Protein AF-A0A7C9P2T9-F1 (afdb_monomer_lite)

Radius of gyration: 34.35 Å; chains: 1; bounding box: 106×121×64 Å

Foldseek 3Di:
DDDDDDDDDDDDDDDDDDDDDDDDDDDDDDDDDDDDDDDDDDDDDDDDDDDDDDDDDDDDDDDDDDDDDDYDYDDDDDDDDDDDDPPPPPPPPPPVVVFFAAQEEELAEPQLQQVLVCVVCVVQVQDPEAEVVLCLLDLVLLVVLLCVLVVNDDPVRVSQHRGRHYHYPLRNLCVVVNCVVRVNHFYEYRDDDLVSSLVLCCLAVCVVVQDVDDDDDPVLVVLLVLLCVLRVSVVSNVVSCCSRPCCSQQVVPSNDSVSSSVSNVVSSVVVVVPDDPLRYDYDRCVVWQPSVCVSSVHDGDPDGRDDPDDSVVNVVCVVVSSVCCSVPGPPPSPD

Sequence (335 aa):
MICPQWRKRWSGGWRRCLPWPRSPGCAPSGPSIPVTSGWPAGFVTRSTPSSRSWVLSCPRTRSAPGSRSRPPCSARGERRGVPVASLGSATILGNPSWRLLVDVIGAGFGRTCTLSLKAALEQLGFGPCYHMADVVEDPRRIRQWLEVGDGRTTDWDAIFQGFKSAVDFPAVSYWRELISHYPEAKVVLTVRDPDRWYESARDTIFHRAVENDEPGSRWQRWVHRMMLRRVPEMALFPQMAKATVADRVFGGRLDDREHCIEVFLRHNEAVKAAIPADRLLVYECREGWGPLCRFLGVPVPDVPFPHVNDRTQFNRRRPWLELRRLVLGRRRLGA

Secondary structure (DSSP, 8-state):
------------------------------------------------------------------------------------------------TTSS---EEE-SPTTSSHHHHHHHHHHTT--SEE-HHHHHH-THHHHHHHHHHTTS---HHHHSTT-SEE-STTGGGGHHHHHHHSTT-EEEEE---HHHHHHHHHTTTSHHHHS------HHHHHHHHHHHHH-GGGGGHHHHHIIIIIIHHHTT-SS-HHHHHHHHHHHHHHHHHHS-TTTEEEE-GGGTHHHHHHHHT-PPPSSPPP----HHHHHHHHHHHHHHHHHHGGGGS--

pLDDT: mean 71.55, std 27.79, range [23.58, 98.62]

InterPro domains:
  IPR027417 P-loop containing nucleoside triphosphate hydrolase [G3DSA:3.40.50.300] (101-328)
  IPR027417 P-loop containing nucleoside triphosphate hydrolase [SSF52540] (103-326)
  IPR040632 Sulfotransferase, S. mansonii-type [PF17784] (104-314)

Organism: NCBI:txid2696284

Structure (mmCIF, N/CA/C/O backbone):
data_AF-A0A7C9P2T9-F1
#
_entry.id   AF-A0A7C9P2T9-F1
#
loop_
_atom_site.group_PDB
_atom_site.id
_atom_site.type_symbol
_atom_site.label_atom_id
_atom_site.label_alt_id
_atom_site.label_comp_id
_atom_site.label_asym_id
_atom_site.label_entity_id
_atom_site.label_seq_id
_atom_site.pdbx_PDB_ins_code
_atom_site.Cartn_x
_atom_site.Cartn_y
_atom_site.Cartn_z
_atom_site.occupancy
_atom_site.B_iso_or_equiv
_atom_site.auth_seq_id
_atom_site.auth_comp_id
_atom_site.auth_asym_id
_atom_site.auth_atom_id
_atom_site.pdbx_PDB_model_num
ATOM 1 N N . MET A 1 1 ? 23.259 -64.801 -0.108 1.00 33.31 1 MET A N 1
ATOM 2 C CA . MET A 1 1 ? 22.915 -64.918 -1.544 1.00 33.31 1 MET A CA 1
ATOM 3 C C . MET A 1 1 ? 22.845 -63.506 -2.116 1.00 33.31 1 MET A C 1
ATOM 5 O O . MET A 1 1 ? 21.910 -62.795 -1.804 1.00 33.31 1 MET A O 1
ATOM 9 N N . ILE A 1 2 ? 23.990 -62.921 -2.476 1.00 29.03 2 ILE A N 1
ATOM 10 C CA . ILE A 1 2 ? 24.611 -62.869 -3.821 1.00 29.03 2 ILE A CA 1
ATOM 11 C C . ILE A 1 2 ? 23.867 -61.925 -4.791 1.00 29.03 2 ILE A C 1
ATOM 13 O O . ILE A 1 2 ? 22.847 -62.270 -5.367 1.00 29.03 2 ILE A O 1
ATOM 17 N N . CYS A 1 3 ? 24.445 -60.720 -4.891 1.00 23.58 3 CYS A N 1
ATOM 18 C CA . CYS A 1 3 ? 24.716 -59.849 -6.049 1.00 23.58 3 CYS A CA 1
ATOM 19 C C . CYS A 1 3 ? 24.381 -60.359 -7.473 1.00 23.58 3 CYS A C 1
ATOM 21 O O . CYS A 1 3 ? 24.451 -61.552 -7.747 1.00 23.58 3 CYS A O 1
ATOM 23 N N . PRO A 1 4 ? 24.291 -59.430 -8.443 1.00 43.50 4 PRO A N 1
ATOM 24 C CA . PRO A 1 4 ? 25.465 -59.301 -9.307 1.00 43.50 4 PRO A CA 1
ATOM 25 C C . PRO A 1 4 ? 25.975 -57.865 -9.479 1.00 43.50 4 PRO A C 1
ATOM 27 O O . PRO A 1 4 ? 25.253 -56.920 -9.784 1.00 43.50 4 PRO A O 1
ATOM 30 N N . GLN A 1 5 ? 27.291 -57.770 -9.310 1.00 31.17 5 GLN A N 1
ATOM 31 C CA . GLN A 1 5 ? 28.180 -56.707 -9.757 1.00 31.17 5 GLN A CA 1
ATOM 32 C C . GLN A 1 5 ? 28.229 -56.676 -11.287 1.00 31.17 5 GLN A C 1
ATOM 34 O O . GLN A 1 5 ? 28.252 -57.744 -11.882 1.00 31.17 5 GLN A O 1
ATOM 39 N N . TRP A 1 6 ? 28.464 -55.506 -11.890 1.00 28.44 6 TRP A N 1
ATOM 40 C CA . TRP A 1 6 ? 29.580 -55.350 -12.832 1.00 28.44 6 TRP A CA 1
ATOM 41 C C . TRP A 1 6 ? 30.237 -53.973 -12.676 1.00 28.44 6 TRP A C 1
ATOM 43 O O . TRP A 1 6 ? 29.593 -52.932 -12.584 1.00 28.44 6 TRP A O 1
ATOM 53 N N . ARG A 1 7 ? 31.566 -54.035 -12.579 1.00 28.80 7 ARG A N 1
ATOM 54 C CA . ARG A 1 7 ? 32.554 -52.963 -12.412 1.00 28.80 7 ARG A CA 1
ATOM 55 C C . ARG A 1 7 ? 33.002 -52.413 -13.769 1.00 28.80 7 ARG A C 1
ATOM 57 O O . ARG A 1 7 ? 33.132 -53.193 -14.706 1.00 28.80 7 ARG A O 1
ATOM 64 N N . LYS A 1 8 ? 33.454 -51.152 -13.776 1.00 29.47 8 LYS A N 1
ATOM 65 C CA . LYS A 1 8 ? 34.815 -50.664 -14.149 1.00 29.47 8 LYS A CA 1
ATOM 66 C C . LYS A 1 8 ? 34.790 -49.121 -14.026 1.00 29.47 8 LYS A C 1
ATOM 68 O O . LYS A 1 8 ? 33.962 -48.495 -14.662 1.00 29.47 8 LYS A O 1
ATOM 73 N N . ARG A 1 9 ? 35.429 -48.486 -13.025 1.00 27.14 9 ARG A N 1
ATOM 74 C CA . ARG A 1 9 ? 36.876 -48.185 -12.833 1.00 27.14 9 ARG A CA 1
ATOM 75 C C . ARG A 1 9 ? 37.358 -47.230 -13.938 1.00 27.14 9 ARG A C 1
ATOM 77 O O . ARG A 1 9 ? 37.283 -47.607 -15.096 1.00 27.14 9 ARG A O 1
ATOM 84 N N . TRP A 1 10 ? 37.691 -45.975 -13.639 1.00 27.58 10 TRP A N 1
ATOM 85 C CA . TRP A 1 10 ? 39.015 -45.405 -13.287 1.00 27.58 10 TRP A CA 1
ATOM 86 C C . TRP A 1 10 ? 38.783 -43.888 -13.019 1.00 27.58 10 TRP A C 1
ATOM 88 O O . TRP A 1 10 ? 37.845 -43.349 -13.588 1.00 27.58 10 TRP A O 1
ATOM 98 N N . SER A 1 11 ? 39.547 -43.070 -12.289 1.00 27.36 11 SER A N 1
ATOM 99 C CA . SER A 1 11 ? 40.530 -43.156 -11.194 1.00 27.36 11 SER A CA 1
ATOM 100 C C . SER A 1 11 ? 41.173 -41.757 -11.069 1.00 27.36 11 SER A C 1
ATOM 102 O O . SER A 1 11 ? 41.527 -41.178 -12.090 1.00 27.36 11 SER A O 1
ATOM 104 N N . GLY A 1 12 ? 41.376 -41.270 -9.838 1.00 27.84 12 GLY A N 1
ATOM 105 C CA . GLY A 1 12 ? 42.117 -40.042 -9.480 1.00 27.84 12 GLY A CA 1
ATOM 106 C C . GLY A 1 12 ? 41.290 -39.195 -8.502 1.00 27.84 12 GLY A C 1
ATOM 107 O O . GLY A 1 12 ? 40.319 -38.585 -8.917 1.00 27.84 12 GLY A O 1
ATOM 108 N N . GLY A 1 13 ? 41.482 -39.189 -7.175 1.00 25.44 13 GLY A N 1
ATOM 109 C CA . GLY A 1 13 ? 42.733 -39.213 -6.407 1.00 25.44 13 GLY A CA 1
ATOM 110 C C . GLY A 1 13 ? 43.359 -37.827 -6.529 1.00 25.44 13 GLY A C 1
ATOM 111 O O . GLY A 1 13 ? 43.913 -37.566 -7.580 1.00 25.44 13 GLY A O 1
ATOM 112 N N . TRP A 1 14 ? 43.095 -36.887 -5.611 1.00 28.91 14 TRP A N 1
ATOM 113 C CA . TRP A 1 14 ? 43.993 -36.548 -4.492 1.00 28.91 14 TRP A CA 1
ATOM 114 C C . TRP A 1 14 ? 43.251 -36.341 -3.155 1.00 28.91 14 TRP A C 1
ATOM 116 O O . TRP A 1 14 ? 42.154 -35.790 -3.095 1.00 28.91 14 TRP A O 1
ATOM 126 N N . ARG A 1 15 ? 43.871 -36.819 -2.068 1.00 29.20 15 ARG A N 1
ATOM 127 C CA . ARG A 1 15 ? 43.403 -36.747 -0.675 1.00 29.20 15 ARG A CA 1
ATOM 128 C C . ARG A 1 15 ? 44.040 -35.563 0.072 1.00 29.20 15 ARG A C 1
ATOM 130 O O . ARG A 1 15 ? 45.226 -35.328 -0.089 1.00 29.20 15 ARG A O 1
ATOM 137 N N . ARG A 1 16 ? 43.221 -34.968 0.955 1.00 30.22 16 ARG A N 1
ATOM 138 C CA . ARG A 1 16 ? 43.443 -34.513 2.353 1.00 30.22 16 ARG A CA 1
ATOM 139 C C . ARG A 1 16 ? 44.753 -33.813 2.745 1.00 30.22 16 ARG A C 1
ATOM 141 O O . ARG A 1 16 ? 45.795 -34.444 2.699 1.00 30.22 16 ARG A O 1
ATOM 148 N N . CYS A 1 17 ? 44.594 -32.676 3.436 1.00 27.48 17 CYS A N 1
ATOM 149 C CA . CYS A 1 17 ? 45.301 -32.353 4.687 1.00 27.48 17 CYS A CA 1
ATOM 150 C C . CYS A 1 17 ? 44.425 -31.465 5.609 1.00 27.48 17 CYS A C 1
ATOM 152 O O . CYS A 1 17 ? 44.086 -30.341 5.263 1.00 27.48 17 CYS A O 1
ATOM 154 N N . LEU A 1 18 ? 44.076 -31.995 6.784 1.00 32.75 18 LEU A N 1
ATOM 155 C CA . LEU A 1 18 ? 43.814 -31.308 8.065 1.00 32.75 18 LEU A CA 1
ATOM 156 C C . LEU A 1 18 ? 44.679 -32.070 9.084 1.00 32.75 18 LEU A C 1
ATOM 158 O O . LEU A 1 18 ? 44.802 -33.292 8.919 1.00 32.75 18 LEU A O 1
ATOM 162 N N . PRO A 1 19 ? 45.285 -31.415 10.095 1.00 39.78 19 PRO A N 1
ATOM 163 C CA . PRO A 1 19 ? 44.737 -31.537 11.463 1.00 39.78 19 PRO A CA 1
ATOM 164 C C . PRO A 1 19 ? 45.023 -30.307 12.386 1.00 39.78 19 PRO A C 1
ATOM 166 O O . PRO A 1 19 ? 46.073 -29.688 12.301 1.00 39.78 19 PRO A O 1
ATOM 169 N N . TRP A 1 20 ? 44.052 -29.869 13.204 1.00 30.25 20 TRP A N 1
ATOM 170 C CA . TRP A 1 20 ? 43.979 -29.987 14.690 1.00 30.25 20 TRP A CA 1
ATOM 171 C C . TRP A 1 20 ? 44.291 -28.699 15.516 1.00 30.25 20 TRP A C 1
ATOM 173 O O . TRP A 1 20 ? 44.859 -27.763 14.968 1.00 30.25 20 TRP A O 1
ATOM 183 N N . PRO A 1 21 ? 43.825 -28.607 16.791 1.00 53.44 21 PRO A N 1
ATOM 184 C CA . PRO A 1 21 ? 43.306 -27.385 17.438 1.00 53.44 21 PRO A CA 1
ATOM 185 C C . PRO A 1 21 ? 44.189 -26.821 18.574 1.00 53.44 21 PRO A C 1
ATOM 187 O O . PRO A 1 21 ? 45.157 -27.469 18.964 1.00 53.44 21 PRO A O 1
ATOM 190 N N . ARG A 1 22 ? 43.785 -25.676 19.171 1.00 28.80 22 ARG A N 1
ATOM 191 C CA . ARG A 1 22 ? 43.973 -25.296 20.600 1.00 28.80 22 ARG A CA 1
ATOM 192 C C . ARG A 1 22 ? 43.234 -23.983 20.968 1.00 28.80 22 ARG A C 1
ATOM 194 O O . ARG A 1 22 ? 43.289 -23.010 20.228 1.00 28.80 22 ARG A O 1
ATOM 201 N N . SER A 1 23 ? 42.594 -23.963 22.138 1.00 30.09 23 SER A N 1
ATOM 202 C CA . SER A 1 23 ? 42.261 -22.785 22.986 1.00 30.09 23 SER A CA 1
ATOM 203 C C . SER A 1 23 ? 43.095 -22.911 24.293 1.00 30.09 23 SER A C 1
ATOM 205 O O . SER A 1 23 ? 43.779 -23.937 24.393 1.00 30.09 23 SER A O 1
ATOM 207 N N . PRO A 1 24 ? 43.029 -22.055 25.350 1.00 44.91 24 PRO A N 1
ATOM 208 C CA . PRO A 1 24 ? 42.442 -20.710 25.564 1.00 44.91 24 PRO A CA 1
ATOM 209 C C . PRO A 1 24 ? 43.402 -19.699 26.293 1.00 44.91 24 PRO A C 1
ATOM 211 O O . PRO A 1 24 ? 44.489 -20.075 26.715 1.00 44.91 24 PRO A O 1
ATOM 214 N N . GLY A 1 25 ? 42.954 -18.454 26.557 1.00 26.25 25 GLY A N 1
ATOM 215 C CA . GLY A 1 25 ? 43.253 -17.748 27.827 1.00 26.25 25 GLY A CA 1
ATOM 216 C C . GLY A 1 25 ? 44.100 -16.452 27.841 1.00 26.25 25 GLY A C 1
ATOM 217 O O . GLY A 1 25 ? 45.192 -16.399 27.291 1.00 26.25 25 GLY A O 1
ATOM 218 N N . CYS A 1 26 ? 43.597 -15.490 28.635 1.00 27.58 26 CYS A N 1
ATOM 219 C CA . CYS A 1 26 ? 44.265 -14.400 29.378 1.00 27.58 26 CYS A CA 1
ATOM 220 C C . CYS A 1 26 ? 44.414 -12.986 28.766 1.00 27.58 26 CYS A C 1
ATOM 222 O O . CYS A 1 26 ? 45.174 -12.734 27.837 1.00 27.58 26 CYS A O 1
ATOM 224 N N . ALA A 1 27 ? 43.716 -12.051 29.427 1.00 29.77 27 ALA A N 1
ATOM 225 C CA . ALA A 1 27 ? 43.934 -10.604 29.460 1.00 29.77 27 ALA A CA 1
ATOM 226 C C . ALA A 1 27 ? 45.219 -10.227 30.233 1.00 29.77 27 ALA A C 1
ATOM 228 O O . ALA A 1 27 ? 45.775 -11.066 30.947 1.00 29.77 27 ALA A O 1
ATOM 229 N N . PRO A 1 28 ? 45.621 -8.943 30.195 1.00 37.69 28 PRO A N 1
ATOM 230 C CA . PRO A 1 28 ? 45.701 -8.210 31.457 1.00 37.69 28 PRO A CA 1
ATOM 231 C C . PRO A 1 28 ? 45.166 -6.766 31.413 1.00 37.69 28 PRO A C 1
ATOM 233 O O . PRO A 1 28 ? 45.005 -6.125 30.380 1.00 37.69 28 PRO A O 1
ATOM 236 N N . SER A 1 29 ? 44.878 -6.319 32.627 1.00 31.41 29 SER A N 1
ATOM 237 C CA . SER A 1 29 ? 44.330 -5.075 33.164 1.00 31.41 29 SER A CA 1
ATOM 238 C C . SER A 1 29 ? 45.234 -3.831 33.106 1.00 31.41 29 SER A C 1
ATOM 240 O O . SER A 1 29 ? 46.398 -3.955 33.466 1.00 31.41 29 SER A O 1
ATOM 242 N N . GLY A 1 30 ? 44.617 -2.659 32.851 1.00 26.97 30 GLY A N 1
ATOM 243 C CA . GLY A 1 30 ? 44.806 -1.338 33.516 1.00 26.97 30 GLY A CA 1
ATOM 244 C C . GLY A 1 30 ? 46.193 -0.655 33.518 1.00 26.97 30 GLY A C 1
ATOM 245 O O . GLY A 1 30 ? 47.187 -1.324 33.273 1.00 26.97 30 GLY A O 1
ATOM 246 N N . PRO A 1 31 ? 46.307 0.661 33.836 1.00 40.19 31 PRO A N 1
ATOM 247 C CA . PRO A 1 31 ? 45.410 1.452 34.685 1.00 40.19 31 PRO A CA 1
ATOM 248 C C . PRO A 1 31 ? 45.000 2.846 34.126 1.00 40.19 31 PRO A C 1
ATOM 250 O O . PRO A 1 31 ? 45.240 3.207 32.979 1.00 40.19 31 PRO A O 1
ATOM 253 N N . SER A 1 32 ? 44.306 3.577 34.994 1.00 30.39 32 SER A N 1
ATOM 254 C CA . SER A 1 32 ? 43.384 4.712 34.857 1.00 30.39 32 SER A CA 1
ATOM 255 C C . SER A 1 32 ? 44.018 6.126 34.796 1.00 30.39 32 SER A C 1
ATOM 257 O O . SER A 1 32 ? 44.981 6.372 35.506 1.00 30.39 32 SER A O 1
ATOM 259 N N . ILE A 1 33 ? 43.400 7.037 34.007 1.00 32.53 33 ILE A N 1
ATOM 260 C CA . ILE A 1 33 ? 42.825 8.393 34.325 1.00 32.53 33 ILE A CA 1
ATOM 261 C C . ILE A 1 33 ? 43.657 9.338 35.250 1.00 32.53 33 ILE A C 1
ATOM 263 O O . ILE A 1 33 ? 44.014 8.893 36.338 1.00 32.53 33 ILE A O 1
ATOM 267 N N . PRO A 1 34 ? 43.873 10.657 34.939 1.00 40.50 34 PRO A N 1
ATOM 268 C CA . PRO A 1 34 ? 42.780 11.653 34.991 1.00 40.50 34 PRO A CA 1
ATOM 269 C C . PRO A 1 34 ? 42.763 12.904 34.073 1.00 40.50 34 PRO A C 1
ATOM 271 O O . PRO A 1 34 ? 43.784 13.485 33.739 1.00 40.50 34 PRO A O 1
ATOM 274 N N . VAL A 1 35 ? 41.514 13.310 33.768 1.00 29.16 35 VAL A N 1
ATOM 275 C CA . VAL A 1 35 ? 40.867 14.652 33.831 1.00 29.16 35 VAL A CA 1
ATOM 276 C C . VAL A 1 35 ? 41.570 15.879 33.219 1.00 29.16 35 VAL A C 1
ATOM 278 O O . VAL A 1 35 ? 42.667 16.229 33.629 1.00 29.16 35 VAL A O 1
ATOM 281 N N . THR A 1 36 ? 40.845 16.616 32.356 1.00 27.62 36 THR A N 1
ATOM 282 C CA . THR A 1 36 ? 40.607 18.096 32.349 1.00 27.62 36 THR A CA 1
ATOM 283 C C . THR A 1 36 ? 39.978 18.497 30.995 1.00 27.62 36 THR A C 1
ATOM 285 O O . THR A 1 36 ? 40.483 18.150 29.939 1.00 27.62 36 THR A O 1
ATOM 288 N N . SER A 1 37 ? 38.702 18.896 30.951 1.00 26.50 37 SER A N 1
ATOM 289 C CA . SER A 1 37 ? 38.165 20.269 31.039 1.00 26.50 37 SER A CA 1
ATOM 290 C C . SER A 1 37 ? 38.447 21.180 29.831 1.00 26.50 37 SER A C 1
ATOM 292 O O . SER A 1 37 ? 39.584 21.568 29.604 1.00 26.50 37 SER A O 1
ATOM 294 N N . GLY A 1 38 ? 37.363 21.628 29.185 1.00 25.16 38 GLY A N 1
ATOM 295 C CA . GLY A 1 38 ? 37.224 22.977 28.624 1.00 25.16 38 GLY A CA 1
ATOM 296 C C . GLY A 1 38 ? 37.793 23.216 27.227 1.00 25.16 38 GLY A C 1
ATOM 297 O O . GLY A 1 38 ? 39.000 23.300 27.055 1.00 25.16 38 GLY A O 1
ATOM 298 N N . TRP A 1 39 ? 36.909 23.471 26.258 1.00 29.12 39 TRP A N 1
ATOM 299 C CA . TRP A 1 39 ? 37.234 24.327 25.114 1.00 29.12 39 TRP A CA 1
ATOM 300 C C . TRP A 1 39 ? 36.165 25.416 24.953 1.00 29.12 39 TRP A C 1
ATOM 302 O O . TRP A 1 39 ? 34.999 25.170 25.274 1.00 29.12 39 TRP A O 1
ATOM 312 N N . PRO A 1 40 ? 36.563 26.635 24.548 1.00 36.03 40 PRO A N 1
ATOM 313 C CA . PRO A 1 40 ? 35.853 27.854 24.894 1.00 36.03 40 PRO A CA 1
ATOM 314 C C . PRO A 1 40 ? 34.972 28.388 23.762 1.00 36.03 40 PRO A C 1
ATOM 316 O O . PRO A 1 40 ? 35.130 28.065 22.586 1.00 36.03 40 PRO A O 1
ATOM 319 N N . ALA A 1 41 ? 34.068 29.278 24.159 1.00 27.20 41 ALA A N 1
ATOM 320 C CA . ALA A 1 41 ? 33.374 30.205 23.285 1.00 27.20 41 ALA A CA 1
ATOM 321 C C . ALA A 1 41 ? 34.277 31.387 22.885 1.00 27.20 41 ALA A C 1
ATOM 323 O O . ALA A 1 41 ? 35.075 31.860 23.692 1.00 27.20 41 ALA A O 1
ATOM 324 N N . GLY A 1 42 ? 34.010 31.944 21.700 1.00 25.62 42 GLY A N 1
ATOM 325 C CA . GLY A 1 42 ? 34.033 33.395 21.492 1.00 25.62 42 GLY A CA 1
ATOM 326 C C . GLY A 1 42 ? 35.039 33.930 20.475 1.00 25.62 42 GLY A C 1
ATOM 327 O O . GLY A 1 42 ? 36.228 33.941 20.741 1.00 25.62 42 GLY A O 1
ATOM 328 N N . PHE A 1 43 ? 34.516 34.437 19.354 1.00 26.53 43 PHE A N 1
ATOM 329 C CA . PHE A 1 43 ? 34.806 35.732 18.695 1.00 26.53 43 PHE A CA 1
ATOM 330 C C . PHE A 1 43 ? 33.814 35.791 17.506 1.00 26.53 43 PHE A C 1
ATOM 332 O O . PHE A 1 43 ? 33.900 34.960 16.613 1.00 26.53 43 PHE A O 1
ATOM 339 N N . VAL A 1 44 ? 32.685 36.521 17.493 1.00 27.39 44 VAL A N 1
ATOM 340 C CA . VAL A 1 44 ? 32.415 37.972 17.638 1.00 27.39 44 VAL A CA 1
ATOM 341 C C . VAL A 1 44 ? 33.276 38.767 16.647 1.00 27.39 44 VAL A C 1
ATOM 343 O O . VAL A 1 44 ? 34.475 38.896 16.821 1.00 27.39 44 VAL A O 1
ATOM 346 N N . THR A 1 45 ? 32.729 39.282 15.546 1.00 28.12 45 THR A N 1
ATOM 347 C CA . THR A 1 45 ? 32.102 40.612 15.524 1.00 28.12 45 THR A CA 1
ATOM 348 C C . THR A 1 45 ? 31.419 40.900 14.178 1.00 28.12 45 THR A C 1
ATOM 350 O O . THR A 1 45 ? 32.015 40.665 13.138 1.00 28.12 45 THR A O 1
ATOM 353 N N . ARG A 1 46 ? 30.216 41.503 14.282 1.00 26.83 46 ARG A N 1
ATOM 354 C CA . ARG A 1 46 ? 29.692 42.702 13.570 1.00 26.83 46 ARG A CA 1
ATOM 355 C C . ARG A 1 46 ? 29.603 42.647 12.026 1.00 26.83 46 ARG A C 1
ATOM 357 O O . ARG A 1 46 ? 30.500 42.185 11.355 1.00 26.83 46 ARG A O 1
ATOM 364 N N . SER A 1 47 ? 28.572 43.161 11.358 1.00 28.39 47 SER A N 1
ATOM 365 C CA . SER A 1 47 ? 27.538 44.132 11.736 1.00 28.39 47 SER A CA 1
ATOM 366 C C . SER A 1 47 ? 26.477 44.208 10.624 1.00 28.39 47 SER A C 1
ATOM 368 O O . SER A 1 47 ? 26.804 44.180 9.443 1.00 28.39 47 SER A O 1
ATOM 370 N N . THR A 1 48 ? 25.217 44.349 11.034 1.00 29.16 48 THR A N 1
ATOM 371 C CA . THR A 1 48 ? 24.056 44.915 10.307 1.00 29.16 48 THR A CA 1
ATOM 372 C C . THR A 1 48 ? 24.297 46.396 9.910 1.00 29.16 48 THR A C 1
ATOM 374 O O . THR A 1 48 ? 25.348 46.907 10.297 1.00 29.16 48 THR A O 1
ATOM 377 N N . PRO A 1 49 ? 23.360 47.181 9.309 1.00 40.44 49 PRO A N 1
ATOM 378 C CA . PRO A 1 49 ? 21.980 46.909 8.852 1.00 40.44 49 PRO A CA 1
ATOM 379 C C . PRO A 1 49 ? 21.649 47.486 7.442 1.00 40.44 49 PRO A C 1
ATOM 381 O O . PRO A 1 49 ? 22.387 48.294 6.896 1.00 40.44 49 PRO A O 1
ATOM 384 N N . SER A 1 50 ? 20.475 47.187 6.877 1.00 28.75 50 SER A N 1
ATOM 385 C CA . SER A 1 50 ? 19.490 48.243 6.559 1.00 28.75 50 SER A CA 1
ATOM 386 C C . SER A 1 50 ? 18.178 47.658 6.038 1.00 28.75 50 SER A C 1
ATOM 388 O O . SER A 1 50 ? 18.124 46.707 5.265 1.00 28.75 50 SER A O 1
ATOM 390 N N . SER A 1 51 ? 17.112 48.252 6.548 1.00 29.44 51 SER A N 1
ATOM 391 C CA . SER A 1 51 ? 15.713 48.075 6.212 1.00 29.44 51 SER A CA 1
ATOM 392 C C . SER A 1 51 ? 15.358 48.774 4.898 1.00 29.44 51 SER A C 1
ATOM 394 O O . SER A 1 51 ? 15.917 49.822 4.582 1.00 29.44 51 SER A O 1
ATOM 396 N N . ARG A 1 52 ? 14.329 48.271 4.205 1.00 28.94 52 ARG A N 1
ATOM 397 C CA . ARG A 1 52 ? 13.291 49.112 3.585 1.00 28.94 52 ARG A CA 1
ATOM 398 C C . ARG A 1 52 ? 12.033 48.293 3.295 1.00 28.94 52 ARG A C 1
ATOM 400 O O . ARG A 1 52 ? 12.021 47.381 2.479 1.00 28.94 52 ARG A O 1
ATOM 407 N N . SER A 1 53 ? 10.994 48.664 4.032 1.00 25.59 53 SER A N 1
ATOM 408 C CA . SER A 1 53 ? 9.583 48.397 3.783 1.00 25.59 53 SER A CA 1
ATOM 409 C C . SER A 1 53 ? 9.141 49.043 2.469 1.00 25.59 53 SER A C 1
ATOM 411 O O . SER A 1 53 ? 9.534 50.176 2.196 1.00 25.59 53 SER A O 1
ATOM 413 N N . TRP A 1 54 ? 8.270 48.356 1.729 1.00 25.97 54 TRP A N 1
ATOM 414 C CA . TRP A 1 54 ? 7.248 48.993 0.902 1.00 25.97 54 TRP A CA 1
ATOM 415 C C . TRP A 1 54 ? 5.919 48.259 1.092 1.00 25.97 54 TRP A C 1
ATOM 417 O O . TRP A 1 54 ? 5.671 47.190 0.544 1.00 25.97 54 TRP A O 1
ATOM 427 N N . VAL A 1 55 ? 5.078 48.870 1.921 1.00 27.09 55 VAL A N 1
ATOM 428 C CA . VAL A 1 55 ? 3.615 48.823 1.837 1.00 27.09 55 VAL A CA 1
ATOM 429 C C . VAL A 1 55 ? 3.195 49.667 0.630 1.00 27.09 55 VAL A C 1
ATOM 431 O O . VAL A 1 55 ? 3.860 50.663 0.372 1.00 27.09 55 VAL A O 1
ATOM 434 N N . LEU A 1 56 ? 2.119 49.284 -0.069 1.00 29.27 56 LEU A N 1
ATOM 435 C CA . LEU A 1 56 ? 1.060 50.128 -0.672 1.00 29.27 56 LEU A CA 1
ATOM 436 C C . LEU A 1 56 ? 0.147 49.173 -1.481 1.00 29.27 56 LEU A C 1
ATOM 438 O O . LEU A 1 56 ? 0.584 48.556 -2.441 1.00 29.27 56 LEU A O 1
ATOM 442 N N . SER A 1 57 ? -1.032 48.798 -0.986 1.00 27.98 57 SER A N 1
ATOM 443 C CA . SER A 1 57 ? -2.298 49.554 -0.969 1.00 27.98 57 SER A CA 1
ATOM 444 C C . SER A 1 57 ? -3.172 49.308 -2.204 1.00 27.98 57 SER A C 1
ATOM 446 O O . SER A 1 57 ? -2.863 49.691 -3.326 1.00 27.98 57 SER A O 1
ATOM 448 N N . CYS A 1 58 ? -4.319 48.694 -1.922 1.00 27.62 58 CYS A N 1
ATOM 449 C CA . CYS A 1 58 ? -5.503 48.565 -2.761 1.00 27.62 58 CYS A CA 1
ATOM 450 C C . CYS A 1 58 ? -6.125 49.947 -3.057 1.00 27.62 58 CYS A C 1
ATOM 452 O O . CYS A 1 58 ? -6.200 50.763 -2.136 1.00 27.62 58 CYS A O 1
ATOM 454 N N . PRO A 1 59 ? -6.701 50.195 -4.246 1.00 33.53 59 PRO A N 1
ATOM 455 C CA . PRO A 1 59 ? -7.658 51.274 -4.433 1.00 33.53 59 PRO A CA 1
ATOM 456 C C . PRO A 1 59 ? -9.093 50.732 -4.460 1.00 33.53 59 PRO A C 1
ATOM 458 O O . PRO A 1 59 ? -9.478 49.923 -5.299 1.00 33.53 59 PRO A O 1
ATOM 461 N N . ARG A 1 60 ? -9.899 51.242 -3.529 1.00 29.06 60 ARG A N 1
ATOM 462 C CA . ARG A 1 60 ? -11.367 51.291 -3.555 1.00 29.06 60 ARG A CA 1
ATOM 463 C C . ARG A 1 60 ? -11.679 52.781 -3.760 1.00 29.06 60 ARG A C 1
ATOM 465 O O . ARG A 1 60 ? -11.129 53.608 -3.042 1.00 29.06 60 ARG A O 1
ATOM 472 N N . THR A 1 61 ? -12.450 53.217 -4.750 1.00 29.67 61 THR A N 1
ATOM 473 C CA . THR A 1 61 ? -13.879 53.571 -4.623 1.00 29.67 61 THR A CA 1
ATOM 474 C C . THR A 1 61 ? -14.267 54.482 -5.800 1.00 29.67 61 THR A C 1
ATOM 476 O O . THR A 1 61 ? -13.479 55.348 -6.168 1.00 29.67 61 THR A O 1
ATOM 479 N N . ARG A 1 62 ? -15.497 54.361 -6.321 1.00 27.86 62 ARG A N 1
ATOM 480 C CA . ARG A 1 62 ? -16.585 55.358 -6.158 1.00 27.86 62 ARG A CA 1
ATOM 481 C C . ARG A 1 62 ? -17.856 54.945 -6.934 1.00 27.86 62 ARG A C 1
ATOM 483 O O . ARG A 1 62 ? -17.814 54.764 -8.142 1.00 27.86 62 ARG A O 1
ATOM 490 N N . SER A 1 63 ? -18.929 54.715 -6.161 1.00 29.03 63 SER A N 1
ATOM 491 C CA . SER A 1 63 ? -20.290 55.321 -6.190 1.00 29.03 63 SER A CA 1
ATOM 492 C C . SER A 1 63 ? -20.748 56.070 -7.458 1.00 29.03 63 SER A C 1
ATOM 494 O O . SER A 1 63 ? -19.933 56.759 -8.052 1.00 29.03 63 SER A O 1
ATOM 496 N N . ALA A 1 64 ? -22.023 56.207 -7.859 1.00 31.08 64 ALA A N 1
ATOM 497 C CA . ALA A 1 64 ? -23.416 55.862 -7.456 1.00 31.08 64 ALA A CA 1
ATOM 498 C C . ALA A 1 64 ? -24.333 56.522 -8.563 1.00 31.08 64 ALA A C 1
ATOM 500 O O . ALA A 1 64 ? -23.746 56.884 -9.585 1.00 31.08 64 ALA A O 1
ATOM 501 N N . PRO A 1 65 ? -25.662 56.827 -8.457 1.00 45.53 65 PRO A N 1
ATOM 502 C CA . PRO A 1 65 ? -26.715 56.529 -7.460 1.00 45.53 65 PRO A CA 1
ATOM 503 C C . PRO A 1 65 ? -28.125 56.169 -8.045 1.00 45.53 65 PRO A C 1
ATOM 505 O O . PRO A 1 65 ? -28.357 56.201 -9.248 1.00 45.53 65 PRO A O 1
ATOM 508 N N . GLY A 1 66 ? -29.101 55.917 -7.156 1.00 29.91 66 GLY A N 1
ATOM 509 C CA . GLY A 1 66 ? -30.560 55.958 -7.416 1.00 29.91 66 GLY A CA 1
ATOM 510 C C . GLY A 1 66 ? -31.345 55.204 -6.324 1.00 29.91 66 GLY A C 1
ATOM 511 O O . GLY A 1 66 ? -31.342 53.984 -6.323 1.00 29.91 66 GLY A O 1
ATOM 512 N N . SER A 1 67 ? -31.756 55.828 -5.205 1.00 31.12 67 SER A N 1
ATOM 513 C CA . SER A 1 67 ? -33.065 56.481 -4.917 1.00 31.12 67 SER A CA 1
ATOM 514 C C . SER A 1 67 ? -34.280 55.537 -5.113 1.00 31.12 67 SER A C 1
ATOM 516 O O . SER A 1 67 ? -34.408 55.002 -6.203 1.00 31.12 67 SER A O 1
ATOM 518 N N . ARG A 1 68 ? -35.237 55.295 -4.191 1.00 32.34 68 ARG A N 1
ATOM 519 C CA . ARG A 1 68 ? -35.874 56.133 -3.149 1.00 32.34 68 ARG A CA 1
ATOM 520 C C . ARG A 1 68 ? -36.622 55.305 -2.063 1.00 32.34 68 ARG A C 1
ATOM 522 O O . ARG A 1 68 ? -37.062 54.198 -2.336 1.00 32.34 68 ARG A O 1
ATOM 529 N N . SER A 1 69 ? -36.840 55.968 -0.913 1.00 30.84 69 SER A N 1
ATOM 530 C CA . SER A 1 69 ? -38.006 55.976 0.018 1.00 30.84 69 SER A CA 1
ATOM 531 C C . SER A 1 69 ? -38.546 54.722 0.744 1.00 30.84 69 SER A C 1
ATOM 533 O O . SER A 1 69 ? -38.546 53.606 0.250 1.00 30.84 69 SER A O 1
ATOM 535 N N . ARG A 1 70 ? -39.063 54.985 1.958 1.00 31.14 70 ARG A N 1
ATOM 536 C CA . ARG A 1 70 ? -39.497 54.087 3.055 1.00 31.14 70 ARG A CA 1
ATOM 537 C C . ARG A 1 70 ? -41.034 54.295 3.352 1.00 31.14 70 ARG A C 1
ATOM 539 O O . ARG A 1 70 ? -41.626 55.076 2.617 1.00 31.14 70 ARG A O 1
ATOM 546 N N . PRO A 1 71 ? -41.680 53.647 4.365 1.00 54.38 71 PRO A N 1
ATOM 547 C CA . PRO A 1 71 ? -42.951 52.857 4.348 1.00 54.38 71 PRO A CA 1
ATOM 548 C C . PRO A 1 71 ? -44.183 53.658 4.911 1.00 54.38 71 PRO A C 1
ATOM 550 O O . PRO A 1 71 ? -44.072 54.881 4.836 1.00 54.38 71 PRO A O 1
ATOM 553 N N . PRO A 1 72 ? -45.289 53.141 5.550 1.00 52.62 72 PRO A N 1
ATOM 554 C CA . PRO A 1 72 ? -45.853 51.779 5.805 1.00 52.62 72 PRO A CA 1
ATOM 555 C C . PRO A 1 72 ? -47.423 51.629 5.682 1.00 52.62 72 PRO A C 1
ATOM 557 O O . PRO A 1 72 ? -48.130 52.588 5.407 1.00 52.62 72 PRO A O 1
ATOM 560 N N . CYS A 1 73 ? -47.960 50.442 6.052 1.00 26.33 73 CYS A N 1
ATOM 561 C CA . CYS A 1 73 ? -49.175 50.204 6.890 1.00 26.33 73 CYS A CA 1
ATOM 562 C C . CYS A 1 73 ? -50.515 49.646 6.308 1.00 26.33 73 CYS A C 1
ATOM 564 O O . CYS A 1 73 ? -51.082 50.167 5.354 1.00 26.33 73 CYS A O 1
ATOM 566 N N . SER A 1 74 ? -51.086 48.700 7.089 1.00 30.11 74 SER A N 1
ATOM 567 C CA . SER A 1 74 ? -52.489 48.205 7.196 1.00 30.11 74 SER A CA 1
ATOM 568 C C . SER A 1 74 ? -52.987 47.192 6.132 1.00 30.11 74 SER A C 1
ATOM 570 O O . SER A 1 74 ? -52.591 47.278 4.984 1.00 30.11 74 SER A O 1
ATOM 572 N N . ALA A 1 75 ? -53.819 46.172 6.403 1.00 33.81 75 ALA A N 1
ATOM 573 C CA . ALA A 1 75 ? -54.709 45.890 7.530 1.00 33.81 75 ALA A CA 1
ATOM 574 C C . ALA A 1 75 ? -55.057 44.380 7.676 1.00 33.81 75 ALA A C 1
ATOM 576 O O . ALA A 1 75 ? -55.049 43.622 6.714 1.00 33.81 75 ALA A O 1
ATOM 577 N N . ARG A 1 76 ? -55.393 44.023 8.926 1.00 32.00 76 ARG A N 1
ATOM 578 C CA . ARG A 1 76 ? -56.295 42.985 9.482 1.00 32.00 76 ARG A CA 1
ATOM 579 C C . ARG A 1 76 ? -56.876 41.875 8.588 1.00 32.00 76 ARG A C 1
ATOM 581 O O . ARG A 1 76 ? -57.552 42.128 7.600 1.00 32.00 76 ARG A O 1
ATOM 588 N N . GLY A 1 77 ? -56.844 40.665 9.150 1.00 31.41 77 GLY A N 1
ATOM 589 C CA . GLY A 1 77 ? -57.776 39.578 8.857 1.00 31.41 77 GLY A CA 1
ATOM 590 C C . GLY A 1 77 ? -57.651 38.452 9.885 1.00 31.41 77 GLY A C 1
ATOM 591 O O . GLY A 1 77 ? -56.952 37.475 9.647 1.00 31.41 77 GLY A O 1
ATOM 592 N N . GLU A 1 78 ? -58.299 38.600 11.042 1.00 34.22 78 GLU A N 1
ATOM 593 C CA . GLU A 1 78 ? -58.522 37.507 11.996 1.00 34.22 78 GLU A CA 1
ATOM 594 C C . GLU A 1 78 ? -59.395 36.416 11.360 1.00 34.22 78 GLU A C 1
ATOM 596 O O . GLU A 1 78 ? -60.509 36.700 10.925 1.00 34.22 78 GLU A O 1
ATOM 601 N N . ARG A 1 79 ? -58.956 35.152 11.412 1.00 36.16 79 ARG A N 1
ATOM 602 C CA . ARG A 1 79 ? -59.857 34.009 11.629 1.00 36.16 79 ARG A CA 1
ATOM 603 C C . ARG A 1 79 ? -59.180 33.001 12.550 1.00 36.16 79 ARG A C 1
ATOM 605 O O . ARG A 1 79 ? -58.118 32.470 12.247 1.00 36.16 79 ARG A O 1
ATOM 612 N N . ARG A 1 80 ? -59.825 32.766 13.693 1.00 34.91 80 ARG A N 1
ATOM 613 C CA . ARG A 1 80 ? -59.566 31.652 14.608 1.00 34.91 80 ARG A CA 1
ATOM 614 C C . ARG A 1 80 ? -59.982 30.341 13.933 1.00 34.91 80 ARG A C 1
ATOM 616 O O . ARG A 1 80 ? -61.047 30.298 13.324 1.00 34.91 80 ARG A O 1
ATOM 623 N N . GLY A 1 81 ? -59.197 29.278 14.110 1.00 31.77 81 GLY A N 1
ATOM 624 C CA . GLY A 1 81 ? -59.595 27.933 13.697 1.00 31.77 81 GLY A CA 1
ATOM 625 C C . GLY A 1 81 ? -58.553 26.848 13.979 1.00 31.77 81 GLY A C 1
ATOM 626 O O . GLY A 1 81 ? -57.749 26.557 13.110 1.00 31.77 81 GLY A O 1
ATOM 627 N N . VAL A 1 82 ? -58.671 26.235 15.165 1.00 38.88 82 VAL A N 1
ATOM 628 C CA . VAL A 1 82 ? -58.262 24.862 15.554 1.00 38.88 82 VAL A CA 1
ATOM 629 C C . VAL A 1 82 ? -56.749 24.548 15.644 1.00 38.88 82 VAL A C 1
ATOM 631 O O . VAL A 1 82 ? -56.020 24.715 14.670 1.00 38.88 82 VAL A O 1
ATOM 634 N N . PRO A 1 83 ? -56.247 24.028 16.789 1.00 34.44 83 PRO A N 1
ATOM 635 C CA . PRO A 1 83 ? -54.852 23.631 16.917 1.00 34.44 83 PRO A CA 1
ATOM 636 C C . PRO A 1 83 ? -54.650 22.274 16.236 1.00 34.44 83 PRO A C 1
ATOM 638 O O . PRO A 1 83 ? -54.990 21.230 16.789 1.00 34.44 83 PRO A O 1
ATOM 641 N N . VAL A 1 84 ? -54.083 22.270 15.031 1.00 38.84 84 VAL A N 1
ATOM 642 C CA . VAL A 1 84 ? -53.440 21.064 14.505 1.00 38.84 84 VAL A CA 1
ATOM 643 C C . VAL A 1 84 ? -52.041 21.037 15.092 1.00 38.84 84 VAL A C 1
ATOM 645 O O . VAL A 1 84 ? -51.259 21.970 14.913 1.00 38.84 84 VAL A O 1
ATOM 648 N N . ALA A 1 85 ? -51.778 19.985 15.863 1.00 36.12 85 ALA A N 1
ATOM 649 C CA . ALA A 1 85 ? -50.486 19.692 16.447 1.00 36.12 85 ALA A CA 1
ATOM 650 C C . ALA A 1 85 ? -49.375 19.942 15.424 1.00 36.12 85 ALA A C 1
ATOM 652 O O . ALA A 1 85 ? -49.450 19.484 14.284 1.00 36.12 85 ALA A O 1
ATOM 653 N N . SER A 1 86 ? -48.352 20.672 15.865 1.00 32.84 86 SER A N 1
ATOM 654 C CA . SER A 1 86 ? -47.060 20.779 15.204 1.00 32.84 86 SER A CA 1
ATOM 655 C C . SER A 1 86 ? -46.502 19.369 15.000 1.00 32.84 86 SER A C 1
ATOM 657 O O . SER A 1 86 ? -45.720 18.869 15.810 1.00 32.84 86 SER A O 1
ATOM 659 N N . LEU A 1 87 ? -46.879 18.734 13.892 1.00 37.75 87 LEU A N 1
ATOM 660 C CA . LEU A 1 87 ? -46.016 17.802 13.196 1.00 37.75 87 LEU A CA 1
ATOM 661 C C . LEU A 1 87 ? -44.856 18.661 12.723 1.00 37.75 87 LEU A C 1
ATOM 663 O O . LEU A 1 87 ? -44.869 19.225 11.629 1.00 37.75 87 LEU A O 1
ATOM 667 N N . GLY A 1 88 ? -43.887 18.826 13.628 1.00 30.91 88 GLY A N 1
ATOM 668 C CA . GLY A 1 88 ? -42.558 19.243 13.257 1.00 30.91 88 GLY A CA 1
ATOM 669 C C . GLY A 1 88 ? -42.210 18.377 12.069 1.00 30.91 88 GLY A C 1
ATOM 670 O O . GLY A 1 88 ? -42.231 17.148 12.170 1.00 30.91 88 GLY A O 1
ATOM 671 N N . SER A 1 89 ? -42.023 19.034 10.930 1.00 34.91 89 SER A N 1
ATOM 672 C CA . SER A 1 89 ? -41.418 18.438 9.764 1.00 34.91 89 SER A CA 1
ATOM 673 C C . SER A 1 89 ? -40.073 17.930 10.255 1.00 34.91 89 SER A C 1
ATOM 675 O O . SER A 1 89 ? -39.085 18.661 10.276 1.00 34.91 89 SER A O 1
ATOM 677 N N . ALA A 1 90 ? -40.057 16.685 10.727 1.00 36.41 90 ALA A N 1
ATOM 678 C CA . ALA A 1 90 ? -38.880 15.869 10.744 1.00 36.41 90 ALA A CA 1
ATOM 679 C C . ALA A 1 90 ? -38.558 15.744 9.266 1.00 36.41 90 ALA A C 1
ATOM 681 O O . ALA A 1 90 ? -39.001 14.831 8.572 1.00 36.41 90 ALA A O 1
ATOM 682 N N . THR A 1 91 ? -37.832 16.745 8.768 1.00 33.22 91 THR A N 1
ATOM 683 C CA . THR A 1 91 ? -36.831 16.536 7.754 1.00 33.22 91 THR A CA 1
ATOM 684 C C . THR A 1 91 ? -36.107 15.305 8.255 1.00 33.22 91 THR A C 1
ATOM 686 O O . THR A 1 91 ? -35.287 15.377 9.170 1.00 33.22 91 THR A O 1
ATOM 689 N N . ILE A 1 92 ? -36.499 14.145 7.731 1.00 45.09 92 ILE A N 1
ATOM 690 C CA . ILE A 1 92 ? -35.598 13.025 7.634 1.00 45.09 92 ILE A CA 1
ATOM 691 C C . ILE A 1 92 ? -34.461 13.653 6.850 1.00 45.09 92 ILE A C 1
ATOM 693 O O . ILE A 1 92 ? -34.535 13.811 5.632 1.00 45.09 92 ILE A O 1
ATOM 697 N N . LEU A 1 93 ? -33.468 14.156 7.585 1.00 41.00 93 LEU A N 1
ATOM 698 C CA . LEU A 1 93 ? -32.147 14.419 7.076 1.00 41.00 93 LEU A CA 1
ATOM 699 C C . LEU A 1 93 ? -31.676 13.033 6.671 1.00 41.00 93 LEU A C 1
ATOM 701 O O . LEU A 1 93 ? -31.031 12.318 7.432 1.00 41.00 93 LEU A O 1
ATOM 705 N N . GLY A 1 94 ? -32.128 12.610 5.492 1.00 37.53 94 GLY A N 1
ATOM 706 C CA . GLY A 1 94 ? -31.529 11.531 4.762 1.00 37.53 94 GLY A CA 1
ATOM 707 C C . GLY A 1 94 ? -30.113 12.004 4.561 1.00 37.53 94 GLY A C 1
ATOM 7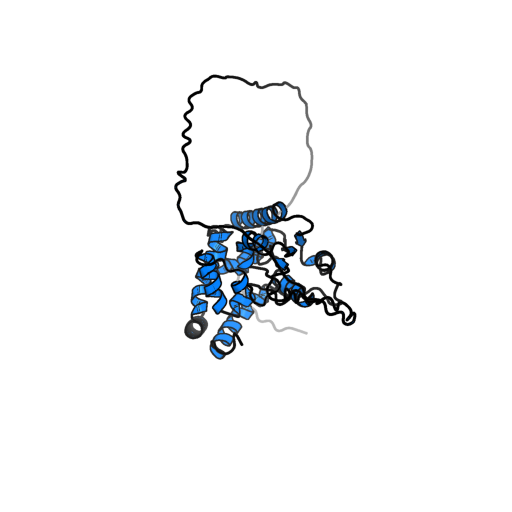08 O O . GLY A 1 94 ? -29.854 12.844 3.709 1.00 37.53 94 GLY A O 1
ATOM 709 N N . ASN A 1 95 ? -29.226 11.548 5.429 1.00 44.69 95 ASN A N 1
ATOM 710 C CA . ASN A 1 95 ? -27.811 11.622 5.193 1.00 44.69 95 ASN A CA 1
ATOM 711 C C . ASN A 1 95 ? -27.480 10.333 4.441 1.00 44.69 95 ASN A C 1
ATOM 713 O O . ASN A 1 95 ? -27.418 9.274 5.071 1.00 44.69 95 ASN A O 1
ATOM 717 N N . PRO A 1 96 ? -27.317 10.337 3.106 1.00 44.53 96 PRO A N 1
ATOM 718 C CA . PRO A 1 96 ? -26.818 9.168 2.419 1.00 44.53 96 PRO A CA 1
ATOM 719 C C . PRO A 1 96 ? -25.284 9.228 2.449 1.00 44.53 96 PRO A C 1
ATOM 721 O O . PRO A 1 96 ? -24.639 9.154 1.411 1.00 44.53 96 PRO A O 1
ATOM 724 N N . SER A 1 97 ? -24.681 9.390 3.631 1.00 45.38 97 SER A N 1
ATOM 725 C CA . SER A 1 97 ? -23.220 9.395 3.802 1.00 45.38 97 SER A CA 1
ATOM 726 C C . SER A 1 97 ? -22.600 7.999 3.665 1.00 45.38 97 SER A C 1
ATOM 728 O O . SER A 1 97 ? -21.386 7.853 3.701 1.00 45.38 97 SER A O 1
ATOM 730 N N . TRP A 1 98 ? -23.410 6.961 3.441 1.00 45.94 98 TRP A N 1
ATOM 731 C CA . TRP A 1 98 ? -22.959 5.578 3.295 1.00 45.94 98 TRP A CA 1
ATOM 732 C C . TRP A 1 98 ? -22.297 5.245 1.945 1.00 45.94 98 TRP A C 1
ATOM 734 O O . TRP A 1 98 ? -22.080 4.066 1.675 1.00 45.94 98 TRP A O 1
ATOM 744 N N . ARG A 1 99 ? -22.009 6.213 1.056 1.00 49.41 99 ARG A N 1
ATOM 745 C CA . ARG A 1 99 ? -21.804 5.884 -0.369 1.00 49.41 99 ARG A CA 1
ATOM 746 C C . ARG A 1 99 ? -20.407 5.870 -0.983 1.00 49.41 99 ARG A C 1
ATOM 748 O O . ARG A 1 99 ? -20.322 5.199 -2.003 1.00 49.41 99 ARG A O 1
ATOM 755 N N . LEU A 1 100 ? -19.342 6.512 -0.492 1.00 59.88 100 LEU A N 1
ATOM 756 C CA . LEU A 1 100 ? -18.113 6.612 -1.323 1.00 59.88 100 LEU A CA 1
ATOM 757 C C . LEU A 1 100 ? -16.768 6.753 -0.581 1.00 59.88 100 LEU A C 1
ATOM 759 O O . LEU A 1 100 ? -15.770 7.046 -1.229 1.00 59.88 100 LEU A O 1
ATOM 763 N N . LEU A 1 101 ? -16.703 6.570 0.740 1.00 80.94 101 LEU A N 1
ATOM 764 C CA . LEU A 1 101 ? -15.476 6.856 1.496 1.00 80.94 101 LEU A CA 1
ATOM 765 C C . LEU A 1 101 ? -14.661 5.595 1.799 1.00 80.94 101 LEU A C 1
ATOM 767 O O . LEU A 1 101 ? -15.207 4.523 2.057 1.00 80.94 101 LEU A O 1
ATOM 771 N N . VAL A 1 102 ? -13.338 5.753 1.766 1.00 95.00 102 VAL A N 1
ATOM 772 C CA . VAL A 1 102 ? -12.378 4.746 2.222 1.00 95.00 102 VAL A CA 1
ATOM 773 C C . VAL A 1 102 ? -12.302 4.818 3.749 1.00 95.00 102 VAL A C 1
ATOM 775 O O . VAL A 1 102 ? -11.918 5.844 4.300 1.00 95.00 102 VAL A O 1
ATOM 778 N N . ASP A 1 103 ? -12.641 3.724 4.426 1.00 96.31 103 ASP A N 1
ATOM 779 C CA . ASP A 1 103 ? -12.654 3.588 5.887 1.00 96.31 103 ASP A CA 1
ATOM 780 C C . ASP A 1 103 ? -11.282 3.185 6.453 1.00 96.31 103 ASP A C 1
ATOM 782 O O . ASP A 1 103 ? -10.941 3.527 7.588 1.00 96.31 103 ASP A O 1
ATOM 786 N N . VAL A 1 104 ? -10.492 2.422 5.683 1.00 98.12 104 VAL A N 1
ATOM 787 C CA . VAL A 1 104 ? -9.187 1.898 6.122 1.00 98.12 104 VAL A CA 1
ATOM 788 C C . VAL A 1 104 ? -8.114 2.075 5.052 1.00 98.12 104 VAL A C 1
ATOM 790 O O . VAL A 1 104 ? -8.252 1.596 3.927 1.00 98.12 104 VAL A O 1
ATOM 793 N N . ILE A 1 105 ? -6.995 2.693 5.427 1.00 98.44 105 ILE A N 1
ATOM 794 C CA . ILE A 1 105 ? -5.822 2.875 4.565 1.00 98.44 105 ILE A CA 1
ATOM 795 C C . ILE A 1 105 ? -4.664 2.019 5.086 1.00 98.44 105 ILE A C 1
ATOM 797 O O . ILE A 1 105 ? -4.240 2.129 6.234 1.00 98.44 105 ILE A O 1
ATOM 801 N N . GLY A 1 106 ? -4.115 1.175 4.222 1.00 98.12 106 GLY A N 1
ATOM 802 C CA . GLY A 1 106 ? -2.885 0.434 4.446 1.00 98.12 106 GLY A CA 1
ATOM 803 C C . GLY A 1 106 ? -1.676 1.278 4.077 1.00 98.12 106 GLY A C 1
ATOM 804 O O . GLY A 1 106 ? -1.427 1.537 2.902 1.00 98.12 106 GLY A O 1
ATOM 805 N N . ALA A 1 107 ? -0.891 1.655 5.079 1.00 98.12 107 ALA A N 1
ATOM 806 C CA . ALA A 1 107 ? 0.355 2.388 4.900 1.00 98.12 107 ALA A CA 1
ATOM 807 C C . ALA A 1 107 ? 1.584 1.465 4.807 1.00 98.12 107 ALA A C 1
ATOM 809 O O . ALA A 1 107 ? 2.701 1.954 4.693 1.00 98.12 107 ALA A O 1
ATOM 810 N N . GLY A 1 108 ? 1.423 0.141 4.866 1.00 97.19 108 GLY A N 1
ATOM 811 C CA . GLY A 1 108 ? 2.540 -0.793 4.713 1.00 97.19 108 GLY A CA 1
ATOM 812 C C . GLY A 1 108 ? 2.889 -1.080 3.253 1.00 97.19 108 GLY A C 1
ATOM 813 O O . GLY A 1 108 ? 2.011 -1.230 2.401 1.00 97.19 108 GLY A O 1
ATOM 814 N N . PHE A 1 109 ? 4.186 -1.184 2.958 1.00 96.75 109 PHE A N 1
ATOM 815 C CA . PHE A 1 109 ? 4.662 -1.526 1.616 1.00 96.75 109 PHE A CA 1
ATOM 816 C C . PHE A 1 109 ? 4.254 -2.934 1.195 1.00 96.75 109 PHE A C 1
ATOM 818 O O . PHE A 1 109 ? 4.064 -3.834 2.020 1.00 96.75 109 PHE A O 1
ATOM 825 N N . GLY A 1 110 ? 4.221 -3.164 -0.116 1.00 91.94 110 GLY A N 1
ATOM 826 C CA . GLY A 1 110 ? 4.111 -4.510 -0.658 1.00 91.94 110 GLY A CA 1
ATOM 827 C C . GLY A 1 110 ? 5.123 -5.463 -0.021 1.00 91.94 110 GLY A C 1
ATOM 828 O O . GLY A 1 110 ? 6.230 -5.084 0.365 1.00 91.94 110 GLY A O 1
ATOM 829 N N . ARG A 1 111 ? 4.722 -6.732 0.099 1.00 92.31 111 ARG A N 1
ATOM 830 C CA . ARG A 1 111 ? 5.490 -7.812 0.757 1.00 92.31 111 ARG A CA 1
ATOM 831 C C . ARG A 1 111 ? 5.579 -7.728 2.292 1.00 92.31 111 ARG A C 1
ATOM 833 O O . ARG A 1 111 ? 6.254 -8.561 2.903 1.00 92.31 111 ARG A O 1
ATOM 840 N N . THR A 1 112 ? 4.805 -6.841 2.918 1.00 92.81 112 THR A N 1
ATOM 841 C CA . THR A 1 112 ? 4.524 -6.830 4.370 1.00 92.81 112 THR A CA 1
ATOM 842 C C . THR A 1 112 ? 3.191 -7.514 4.716 1.00 92.81 112 THR A C 1
ATOM 844 O O . THR A 1 112 ? 2.542 -7.161 5.688 1.00 92.81 112 THR A O 1
ATOM 847 N N . CYS A 1 113 ? 2.775 -8.520 3.928 1.00 91.19 113 CYS A N 1
ATOM 848 C CA . CYS A 1 113 ? 1.525 -9.278 4.126 1.00 91.19 113 CYS A CA 1
ATOM 849 C C . CYS A 1 113 ? 0.217 -8.517 3.760 1.00 91.19 113 CYS A C 1
ATOM 851 O O . CYS A 1 113 ? -0.888 -8.883 4.152 1.00 91.19 113 CYS A O 1
ATOM 853 N N . THR A 1 114 ? 0.318 -7.535 2.860 1.00 92.56 114 THR A N 1
ATOM 854 C CA . THR A 1 114 ? -0.813 -6.743 2.333 1.00 92.56 114 THR A CA 1
ATOM 855 C C . THR A 1 114 ? -1.967 -7.568 1.748 1.00 92.56 114 THR A C 1
ATOM 857 O O . THR A 1 114 ? -3.123 -7.199 1.915 1.00 92.56 114 THR A O 1
ATOM 860 N N . LEU A 1 115 ? -1.691 -8.705 1.099 1.00 92.19 115 LEU A N 1
ATOM 861 C CA . LEU A 1 115 ? -2.740 -9.536 0.494 1.00 92.19 115 LEU A CA 1
ATOM 862 C C . LEU A 1 115 ? -3.556 -10.323 1.535 1.00 92.19 115 LEU A C 1
ATOM 864 O O . LEU A 1 115 ? -4.765 -10.476 1.373 1.00 92.19 115 LEU A O 1
ATOM 868 N N . SER A 1 116 ? -2.934 -10.772 2.630 1.00 94.31 116 SER A N 1
ATOM 869 C CA . SER A 1 116 ? -3.695 -11.313 3.762 1.00 94.31 116 SER A CA 1
ATOM 870 C C . SER A 1 116 ? -4.477 -10.215 4.473 1.00 94.31 116 SER A C 1
ATOM 872 O O . SER A 1 116 ? -5.612 -10.454 4.864 1.00 94.31 116 SER A O 1
ATOM 874 N N . LEU A 1 117 ? -3.902 -9.011 4.605 1.00 96.31 117 LEU A N 1
ATOM 875 C CA . LEU A 1 117 ? -4.616 -7.865 5.167 1.00 96.31 117 LEU A CA 1
ATOM 876 C C . LEU A 1 117 ? -5.845 -7.504 4.318 1.00 96.31 117 LEU A C 1
ATOM 878 O O . LEU A 1 117 ? -6.909 -7.306 4.889 1.00 96.31 117 LEU A O 1
ATOM 882 N N . LYS A 1 118 ? -5.738 -7.507 2.978 1.00 96.44 118 LYS A N 1
ATOM 883 C CA . LYS A 1 118 ? -6.885 -7.349 2.061 1.00 96.44 118 LYS A CA 1
ATOM 884 C C . LYS A 1 118 ? -7.996 -8.342 2.411 1.00 96.44 118 LYS A C 1
ATOM 886 O O . LYS A 1 118 ? -9.122 -7.934 2.675 1.00 96.44 118 LYS A O 1
ATOM 891 N N . ALA A 1 119 ? -7.663 -9.633 2.480 1.00 95.50 119 ALA A N 1
ATOM 892 C CA . ALA A 1 119 ? -8.631 -10.680 2.807 1.00 95.50 119 ALA A CA 1
ATOM 893 C C . ALA A 1 119 ? -9.234 -10.515 4.215 1.00 95.50 119 ALA A C 1
ATOM 895 O O . ALA A 1 119 ? -10.425 -10.745 4.405 1.00 95.50 119 ALA A O 1
ATOM 896 N N . ALA A 1 120 ? -8.431 -10.100 5.197 1.00 96.81 120 ALA A N 1
ATOM 897 C CA . ALA A 1 120 ? -8.893 -9.854 6.558 1.00 96.81 120 ALA A CA 1
ATOM 898 C C . ALA A 1 120 ? -9.873 -8.672 6.618 1.00 96.81 120 ALA A C 1
ATOM 900 O O . ALA A 1 120 ? -10.948 -8.799 7.194 1.00 96.81 120 ALA A O 1
ATOM 901 N N . LEU A 1 121 ? -9.545 -7.545 5.979 1.00 97.56 121 LEU A N 1
ATOM 902 C CA . LEU A 1 121 ? -10.414 -6.366 5.918 1.00 97.56 121 LEU A CA 1
ATOM 903 C C . LEU A 1 121 ? -11.744 -6.672 5.223 1.00 97.56 121 LEU A C 1
ATOM 905 O O . LEU A 1 121 ? -12.793 -6.232 5.690 1.00 97.56 121 LEU A O 1
ATOM 909 N N . GLU A 1 122 ? -11.717 -7.469 4.154 1.00 96.50 122 GLU A N 1
ATOM 910 C CA . GLU A 1 122 ? -12.931 -7.918 3.469 1.00 96.50 122 GLU A CA 1
ATOM 911 C C . GLU A 1 122 ? -13.827 -8.770 4.380 1.00 96.50 122 GLU A C 1
ATOM 913 O O . GLU A 1 122 ? -15.037 -8.547 4.415 1.00 96.50 122 GLU A O 1
ATOM 918 N N . GLN A 1 123 ? -13.252 -9.675 5.182 1.00 96.50 123 GLN A N 1
ATOM 919 C CA . GLN A 1 123 ? -14.005 -10.470 6.164 1.00 96.50 123 GLN A CA 1
ATOM 920 C C . GLN A 1 123 ? -14.566 -9.631 7.319 1.00 96.50 123 GLN A C 1
ATOM 922 O O . GLN A 1 123 ? -15.638 -9.938 7.833 1.00 96.50 123 GLN A O 1
ATOM 927 N N . LEU A 1 124 ? -13.871 -8.562 7.712 1.00 96.81 124 LEU A N 1
ATOM 928 C CA . LEU A 1 124 ? -14.292 -7.661 8.790 1.00 96.81 124 LEU A CA 1
ATOM 929 C C . LEU A 1 124 ? -15.320 -6.603 8.346 1.00 96.81 124 LEU A C 1
ATOM 931 O O . LEU A 1 124 ? -15.696 -5.751 9.146 1.00 96.81 124 LEU A O 1
ATOM 935 N N . GLY A 1 125 ? -15.781 -6.636 7.089 1.00 95.44 125 GLY A N 1
ATOM 936 C CA . GLY A 1 125 ? -16.792 -5.705 6.568 1.00 95.44 125 GLY A CA 1
ATOM 937 C C . GLY A 1 125 ? -16.237 -4.394 5.995 1.00 95.44 125 GLY A C 1
ATOM 938 O O . GLY A 1 125 ? -17.013 -3.547 5.544 1.00 95.44 125 GLY A O 1
ATOM 939 N N . PHE A 1 126 ? -14.910 -4.260 5.929 1.00 96.31 126 PHE A N 1
ATOM 940 C CA . PHE A 1 126 ? -14.188 -3.149 5.293 1.00 96.31 126 PHE A CA 1
ATOM 941 C C . PHE A 1 126 ? -13.832 -3.455 3.827 1.00 96.31 126 PHE A C 1
ATOM 943 O O . PHE A 1 126 ? -12.917 -2.862 3.251 1.00 96.31 126 PHE A O 1
ATOM 950 N N . GLY A 1 127 ? -14.537 -4.415 3.223 1.00 93.44 127 GLY A N 1
ATOM 951 C CA . GLY A 1 127 ? -14.436 -4.770 1.812 1.00 93.44 127 GLY A CA 1
ATOM 952 C C . GLY A 1 127 ? -15.438 -4.017 0.921 1.00 93.44 127 GLY A C 1
ATOM 953 O O . GLY A 1 127 ? -16.459 -3.537 1.422 1.00 93.44 127 GLY A O 1
ATOM 954 N N . PRO A 1 128 ? -15.206 -3.964 -0.404 1.00 95.81 128 PRO A N 1
ATOM 955 C CA . PRO A 1 128 ? -14.018 -4.453 -1.117 1.00 95.81 128 PRO A CA 1
ATOM 956 C C . PRO A 1 128 ? -12.742 -3.682 -0.742 1.00 95.81 128 PRO A C 1
ATOM 958 O O . PRO A 1 128 ? -12.803 -2.476 -0.495 1.00 95.81 128 PRO A O 1
ATOM 961 N N . CYS A 1 129 ? -11.595 -4.369 -0.697 1.00 96.75 129 CYS A N 1
ATOM 962 C CA . CYS A 1 129 ? -10.310 -3.770 -0.324 1.00 96.75 129 CYS A CA 1
ATOM 963 C C . CYS A 1 129 ? -9.400 -3.615 -1.549 1.00 96.75 129 CYS A C 1
ATOM 965 O O . CYS A 1 129 ? -9.116 -4.594 -2.221 1.00 96.75 129 CYS A O 1
ATOM 967 N N . TYR A 1 130 ? -8.940 -2.412 -1.874 1.00 96.50 130 TYR A N 1
ATOM 968 C CA . TYR A 1 130 ? -8.101 -2.143 -3.040 1.00 96.50 130 TYR A CA 1
ATOM 969 C C . TYR A 1 130 ? -6.678 -2.673 -2.840 1.00 96.50 130 TYR A C 1
ATOM 971 O O . TYR A 1 130 ? -6.093 -2.473 -1.781 1.00 96.50 130 TYR A O 1
ATOM 979 N N . HIS A 1 131 ? -6.097 -3.306 -3.859 1.00 95.44 131 HIS A N 1
ATOM 980 C CA . HIS A 1 131 ? -4.734 -3.846 -3.861 1.00 95.44 131 HIS A CA 1
ATOM 981 C C . HIS A 1 131 ? -4.152 -3.837 -5.288 1.00 95.44 131 HIS A C 1
ATOM 983 O O . HIS A 1 131 ? -4.888 -3.823 -6.276 1.00 95.44 131 HIS A O 1
ATOM 989 N N . MET A 1 132 ? -2.827 -3.984 -5.443 1.00 91.88 132 MET A N 1
ATOM 990 C CA . MET A 1 132 ? -2.187 -4.240 -6.751 1.00 91.88 132 MET A CA 1
ATOM 991 C C . MET A 1 132 ? -2.842 -5.393 -7.540 1.00 91.88 132 MET A C 1
ATOM 993 O O . MET A 1 132 ? -2.820 -5.402 -8.770 1.00 91.88 132 MET A O 1
ATOM 997 N N . ALA A 1 133 ? -3.442 -6.376 -6.856 1.00 88.81 133 ALA A N 1
ATOM 998 C CA . ALA A 1 133 ? -4.137 -7.481 -7.507 1.00 88.81 133 ALA A CA 1
ATOM 999 C C . ALA A 1 133 ? -5.341 -6.989 -8.327 1.00 88.81 133 ALA A C 1
ATOM 1001 O O . ALA A 1 133 ? -5.559 -7.494 -9.425 1.00 88.81 133 ALA A O 1
ATOM 1002 N N . ASP A 1 134 ? -6.048 -5.963 -7.848 1.00 90.38 134 ASP A N 1
ATOM 1003 C CA . ASP A 1 134 ? -7.189 -5.352 -8.531 1.00 90.38 134 ASP A CA 1
ATOM 1004 C C . ASP A 1 134 ? -6.737 -4.519 -9.743 1.00 90.38 134 ASP A C 1
ATOM 1006 O O . ASP A 1 134 ? -7.406 -4.515 -10.772 1.00 90.38 134 ASP A O 1
ATOM 1010 N N . VAL A 1 135 ? -5.560 -3.878 -9.679 1.00 89.69 135 VAL A N 1
ATOM 1011 C CA . VAL A 1 135 ? -4.940 -3.191 -10.836 1.00 89.69 135 VAL A CA 1
ATOM 1012 C C . VAL A 1 135 ? -4.534 -4.189 -11.917 1.00 89.69 135 VAL A C 1
ATOM 1014 O O . VAL A 1 135 ? -4.674 -3.935 -13.114 1.00 89.69 135 VAL A O 1
ATOM 1017 N N . VAL A 1 136 ? -4.019 -5.345 -11.498 1.00 85.06 136 VAL A N 1
ATOM 1018 C CA . VAL A 1 136 ? -3.691 -6.440 -12.407 1.00 85.06 136 VAL A CA 1
ATOM 1019 C C . VAL A 1 136 ? -4.983 -7.021 -12.992 1.00 85.06 136 VAL A C 1
ATOM 1021 O O . VAL A 1 136 ? -5.038 -7.267 -14.194 1.00 85.06 136 VAL A O 1
ATOM 1024 N N . GLU A 1 137 ? -6.033 -7.246 -12.206 1.00 84.38 137 GLU A N 1
ATOM 1025 C CA . GLU A 1 137 ? -7.290 -7.822 -12.705 1.00 84.38 137 GLU A CA 1
ATOM 1026 C C . GLU A 1 137 ? -8.084 -6.878 -13.619 1.00 84.38 137 GLU A C 1
ATOM 1028 O O . GLU A 1 137 ? -8.604 -7.349 -14.634 1.00 84.38 137 GLU A O 1
ATOM 1033 N N . ASP A 1 138 ? -8.097 -5.572 -13.331 1.00 86.88 138 ASP A N 1
ATOM 1034 C CA . ASP A 1 138 ? -8.749 -4.534 -14.136 1.00 86.88 138 ASP A CA 1
ATOM 1035 C C . ASP A 1 138 ? -7.729 -3.574 -14.790 1.00 86.88 138 ASP A C 1
ATOM 1037 O O . ASP A 1 138 ? -7.350 -2.547 -14.214 1.00 86.88 138 ASP A O 1
ATOM 1041 N N . PRO A 1 139 ? -7.331 -3.840 -16.049 1.00 83.81 139 PRO A N 1
ATOM 1042 C CA . PRO A 1 139 ? -6.349 -3.042 -16.777 1.00 83.81 139 PRO A CA 1
ATOM 1043 C C . PRO A 1 139 ? -6.729 -1.569 -16.976 1.00 83.81 139 PRO A C 1
ATOM 1045 O O . PRO A 1 139 ? -5.847 -0.760 -17.264 1.00 83.81 139 PRO A O 1
ATOM 1048 N N . ARG A 1 140 ? -8.007 -1.180 -16.828 1.00 87.62 140 ARG A N 1
ATOM 1049 C CA . ARG A 1 140 ? -8.418 0.238 -16.915 1.00 87.62 140 ARG A CA 1
ATOM 1050 C C . ARG A 1 140 ? -7.726 1.079 -15.843 1.00 87.62 140 ARG A C 1
ATOM 1052 O O . ARG A 1 140 ? -7.357 2.224 -16.100 1.00 87.62 140 ARG A O 1
ATOM 1059 N N . ARG A 1 141 ? -7.468 0.474 -14.681 1.00 90.81 141 ARG A N 1
ATOM 1060 C CA . ARG A 1 141 ? -6.812 1.110 -13.533 1.00 90.81 141 ARG A CA 1
ATOM 1061 C C . ARG A 1 141 ? -5.348 1.439 -13.797 1.00 90.81 141 ARG A C 1
ATOM 1063 O O . ARG A 1 141 ? -4.820 2.365 -13.198 1.00 90.81 141 ARG A O 1
ATOM 1070 N N . ILE A 1 142 ? -4.703 0.745 -14.739 1.00 91.94 142 ILE A N 1
ATOM 1071 C CA . ILE A 1 142 ? -3.322 1.045 -15.143 1.00 91.94 142 ILE A CA 1
ATOM 1072 C C . ILE A 1 142 ? -3.230 2.468 -15.697 1.00 91.94 142 ILE A C 1
ATOM 1074 O O . ILE A 1 142 ? -2.295 3.187 -15.361 1.00 91.94 142 ILE A O 1
ATOM 1078 N N . ARG A 1 143 ? -4.205 2.892 -16.515 1.00 90.88 143 ARG A N 1
ATOM 1079 C CA . ARG A 1 143 ? -4.233 4.264 -17.041 1.00 90.88 143 ARG A CA 1
ATOM 1080 C C . ARG A 1 143 ? -4.492 5.289 -15.946 1.00 90.88 143 ARG A C 1
ATOM 1082 O O . ARG A 1 143 ? -3.777 6.278 -15.906 1.00 90.88 143 ARG A O 1
ATOM 1089 N N . GLN A 1 144 ? -5.446 5.021 -15.053 1.00 92.81 144 GLN A N 1
ATOM 1090 C CA . GLN A 1 144 ? -5.745 5.911 -13.925 1.00 92.81 144 GLN A CA 1
ATOM 1091 C C . GLN A 1 144 ? -4.489 6.155 -13.078 1.00 92.81 144 GLN A C 1
ATOM 1093 O O . GLN A 1 144 ? -4.116 7.294 -12.830 1.00 92.81 144 GLN A O 1
ATOM 1098 N N . TRP A 1 145 ? -3.767 5.094 -12.711 1.00 95.06 145 TRP A N 1
ATOM 1099 C CA . TRP A 1 145 ? -2.537 5.231 -11.929 1.00 95.06 145 TRP A CA 1
ATOM 1100 C C . TRP A 1 145 ? -1.368 5.827 -12.703 1.00 95.06 145 TRP A C 1
ATOM 1102 O O . TRP A 1 145 ? -0.530 6.487 -12.098 1.00 95.06 145 TRP A O 1
ATOM 1112 N N . LEU A 1 146 ? -1.303 5.636 -14.021 1.00 93.31 146 LEU A N 1
ATOM 1113 C CA . LEU A 1 146 ? -0.325 6.341 -14.845 1.00 93.31 146 LEU A CA 1
ATOM 1114 C C . LEU A 1 146 ? -0.610 7.850 -14.863 1.00 93.31 146 LEU A C 1
ATOM 1116 O O . LEU A 1 146 ? 0.314 8.636 -14.724 1.00 93.31 146 LEU A O 1
ATOM 1120 N N . GLU A 1 147 ? -1.876 8.261 -14.953 1.00 93.81 147 GLU A N 1
ATOM 1121 C CA . GLU A 1 147 ? -2.269 9.674 -14.860 1.00 93.81 147 GLU A CA 1
ATOM 1122 C C . GLU A 1 147 ? -1.924 10.285 -13.499 1.00 93.81 147 GLU A C 1
ATOM 1124 O O . GLU A 1 147 ? -1.435 11.412 -13.452 1.00 93.81 147 GLU A O 1
ATOM 1129 N N . VAL A 1 148 ? -2.107 9.540 -12.406 1.00 95.38 148 VAL A N 1
ATOM 1130 C CA . VAL A 1 148 ? -1.654 9.956 -11.068 1.00 95.38 148 VAL A CA 1
ATOM 1131 C C . VAL A 1 148 ? -0.125 10.040 -11.001 1.00 95.38 148 VAL A C 1
ATOM 1133 O O . VAL A 1 148 ? 0.423 10.995 -10.454 1.00 95.38 148 VAL A O 1
ATOM 1136 N N . GLY A 1 149 ? 0.578 9.057 -11.571 1.00 92.31 149 GLY A N 1
ATOM 1137 C CA . GLY A 1 149 ? 2.042 9.029 -11.658 1.00 92.31 149 GLY A CA 1
ATOM 1138 C C . GLY A 1 149 ? 2.619 10.216 -12.431 1.00 92.31 149 GLY A C 1
ATOM 1139 O O . GLY A 1 149 ? 3.622 10.785 -12.013 1.00 92.31 149 GLY A O 1
ATOM 1140 N N . ASP A 1 150 ? 1.939 10.632 -13.498 1.00 90.56 150 ASP A N 1
ATOM 1141 C CA . ASP A 1 150 ? 2.293 11.790 -14.325 1.00 90.56 150 ASP A CA 1
ATOM 1142 C C . ASP A 1 150 ? 1.844 13.133 -13.712 1.00 90.56 150 ASP A C 1
ATOM 1144 O O . ASP A 1 150 ? 2.059 14.187 -14.311 1.00 90.56 150 ASP A O 1
ATOM 1148 N N . GLY A 1 151 ? 1.166 13.121 -12.557 1.00 91.31 151 GLY A N 1
ATOM 1149 C CA . GLY A 1 151 ? 0.626 14.323 -11.914 1.00 91.31 151 GLY A CA 1
ATOM 1150 C C . GLY A 1 151 ? -0.564 14.956 -12.646 1.00 91.31 151 GLY A C 1
ATOM 1151 O O . GLY A 1 151 ? -0.885 16.117 -12.407 1.00 91.31 151 GLY A O 1
ATOM 1152 N N . ARG A 1 152 ? -1.225 14.215 -13.545 1.00 90.75 152 ARG A N 1
ATOM 1153 C CA . ARG A 1 152 ? -2.374 14.691 -14.336 1.00 90.75 152 ARG A CA 1
ATOM 1154 C C . ARG A 1 152 ? -3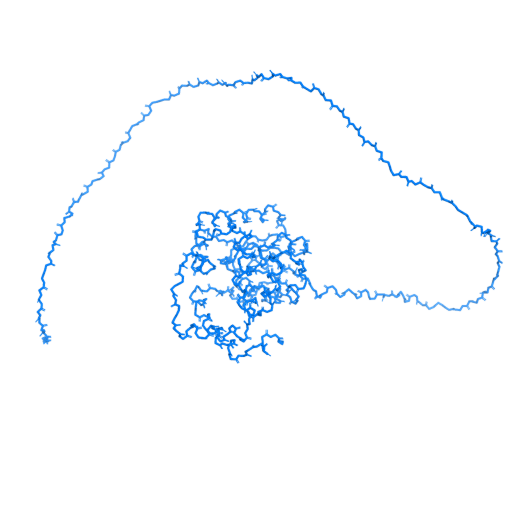.698 14.638 -13.574 1.00 90.75 152 ARG A C 1
ATOM 1156 O O . ARG A 1 152 ? -4.625 15.354 -13.940 1.00 90.75 152 ARG A O 1
ATOM 1163 N N . THR A 1 153 ? -3.802 13.802 -12.542 1.00 89.50 153 THR A N 1
ATOM 1164 C CA . THR A 1 153 ? -4.990 13.713 -11.684 1.00 89.50 153 THR A CA 1
ATOM 1165 C C . THR A 1 153 ? -4.625 13.340 -10.250 1.00 89.50 153 THR A C 1
ATOM 1167 O O . THR A 1 153 ? -3.638 12.648 -10.006 1.00 89.50 153 THR A O 1
ATOM 1170 N N . THR A 1 154 ? -5.456 13.782 -9.311 1.00 88.94 154 THR A N 1
ATOM 1171 C CA . THR A 1 154 ? -5.444 13.386 -7.895 1.00 88.94 154 THR A CA 1
ATOM 1172 C C . THR A 1 154 ? -6.866 13.096 -7.408 1.00 88.94 154 THR A C 1
ATOM 1174 O O . THR A 1 154 ? -7.195 13.339 -6.250 1.00 88.94 154 THR A O 1
ATOM 1177 N N . ASP A 1 155 ? -7.739 12.640 -8.310 1.00 92.31 155 ASP A N 1
ATOM 1178 C CA . ASP A 1 155 ? -9.121 12.280 -7.984 1.00 92.31 155 ASP A CA 1
ATOM 1179 C C . ASP A 1 155 ? -9.170 10.907 -7.293 1.00 92.31 155 ASP A C 1
ATOM 1181 O O . ASP A 1 155 ? -9.347 9.858 -7.921 1.00 92.31 155 ASP A O 1
ATOM 1185 N N . TRP A 1 156 ? -8.941 10.918 -5.978 1.00 94.81 156 TRP A N 1
ATOM 1186 C CA . TRP A 1 156 ? -8.910 9.712 -5.154 1.00 94.81 156 TRP A CA 1
ATOM 1187 C C . TRP A 1 156 ? -10.263 8.998 -5.111 1.00 94.81 156 TRP A C 1
ATOM 1189 O O . TRP A 1 156 ? -10.297 7.767 -5.162 1.00 94.81 156 TRP A O 1
ATOM 1199 N N . ASP A 1 157 ? -11.368 9.742 -5.116 1.00 93.62 157 ASP A N 1
ATOM 1200 C CA . ASP A 1 157 ? -12.715 9.168 -5.057 1.00 93.62 157 ASP A CA 1
ATOM 1201 C C . ASP A 1 157 ? -13.047 8.389 -6.333 1.00 93.62 157 ASP A C 1
ATOM 1203 O O . ASP A 1 157 ? -13.635 7.308 -6.264 1.00 93.62 157 ASP A O 1
ATOM 1207 N N . ALA A 1 158 ? -12.602 8.871 -7.498 1.00 91.38 158 ALA A N 1
ATOM 1208 C CA . ALA A 1 158 ? -12.723 8.124 -8.747 1.00 91.38 158 ALA A CA 1
ATOM 1209 C C . ALA A 1 158 ? -11.830 6.869 -8.778 1.00 91.38 158 ALA A C 1
ATOM 1211 O O . ALA A 1 158 ? -12.232 5.827 -9.306 1.00 91.38 158 ALA A O 1
ATOM 1212 N N . ILE A 1 159 ? -10.618 6.935 -8.214 1.00 93.62 159 ILE A N 1
ATOM 1213 C CA . ILE A 1 159 ? -9.676 5.801 -8.182 1.00 93.62 159 ILE A CA 1
ATOM 1214 C C . ILE A 1 159 ? -10.200 4.673 -7.287 1.00 93.62 159 ILE A C 1
ATOM 1216 O O . ILE A 1 159 ? -10.181 3.500 -7.689 1.00 93.62 159 ILE A O 1
ATOM 1220 N N . PHE A 1 160 ? -10.681 5.030 -6.095 1.00 95.06 160 PHE A N 1
ATOM 1221 C CA . PHE A 1 160 ? -11.162 4.094 -5.077 1.00 95.06 160 PHE A CA 1
ATOM 1222 C C . PHE A 1 160 ? -12.675 3.887 -5.106 1.00 95.06 160 PHE A C 1
ATOM 1224 O O . PHE A 1 160 ? -13.224 3.255 -4.206 1.00 95.06 160 PHE A O 1
ATOM 1231 N N . GLN A 1 161 ? -13.354 4.337 -6.163 1.00 92.44 161 GLN A N 1
ATOM 1232 C CA . GLN A 1 161 ? -14.791 4.158 -6.315 1.00 92.44 161 GLN A CA 1
ATOM 1233 C C . GLN A 1 161 ? -15.195 2.687 -6.109 1.00 92.44 161 GLN A C 1
ATOM 1235 O O . GLN A 1 161 ? -14.751 1.789 -6.832 1.00 92.44 161 GLN A O 1
ATOM 1240 N N . GLY A 1 162 ? -16.066 2.457 -5.122 1.00 91.88 162 GLY A N 1
ATOM 1241 C CA . GLY A 1 162 ? -16.578 1.131 -4.765 1.00 91.88 162 GLY A CA 1
ATOM 1242 C C . GLY A 1 162 ? -15.706 0.329 -3.792 1.00 91.88 162 GLY A C 1
ATOM 1243 O O . GLY A 1 162 ? -16.083 -0.791 -3.454 1.00 91.88 162 GLY A O 1
ATOM 1244 N N . PHE A 1 163 ? -14.584 0.878 -3.321 1.00 95.44 163 PHE A N 1
ATOM 1245 C CA . PHE A 1 163 ? -13.737 0.266 -2.297 1.00 95.44 163 PHE A CA 1
ATOM 1246 C C . PHE A 1 163 ? -13.909 0.969 -0.955 1.00 95.44 163 PHE A C 1
ATOM 1248 O O . PHE A 1 163 ? -13.999 2.191 -0.888 1.00 95.44 163 PHE A O 1
ATOM 1255 N N . LYS A 1 164 ? -13.913 0.180 0.119 1.00 96.69 164 LYS A N 1
ATOM 1256 C CA . LYS A 1 164 ? -13.960 0.682 1.501 1.00 96.69 164 LYS A CA 1
ATOM 1257 C C . LYS A 1 164 ? -12.596 0.707 2.170 1.00 96.69 164 LYS A C 1
ATOM 1259 O O . LYS A 1 164 ? -12.427 1.286 3.234 1.00 96.69 164 LYS A O 1
ATOM 1264 N N . SER A 1 165 ? -11.607 0.058 1.580 1.00 97.88 165 SER A N 1
ATOM 1265 C CA . SER A 1 165 ? -10.245 0.081 2.091 1.00 97.88 165 SER A CA 1
ATOM 1266 C C . SER A 1 165 ? -9.246 0.025 0.949 1.00 97.88 165 SER A C 1
ATOM 1268 O O . SER A 1 165 ? -9.598 -0.390 -0.153 1.00 97.88 165 SER A O 1
ATOM 1270 N N . ALA A 1 166 ? -8.010 0.452 1.190 1.00 97.94 166 ALA A N 1
ATOM 1271 C CA . ALA A 1 166 ? -6.949 0.413 0.189 1.00 97.94 166 ALA A CA 1
ATOM 1272 C C . ALA A 1 166 ? -5.608 0.059 0.821 1.00 97.94 166 ALA A C 1
ATOM 1274 O O . ALA A 1 166 ? -5.190 0.706 1.772 1.00 97.94 166 ALA A O 1
ATOM 1275 N N . VAL A 1 167 ? -4.927 -0.953 0.291 1.00 97.56 167 VAL A N 1
ATOM 1276 C CA . VAL A 1 167 ? -3.636 -1.454 0.775 1.00 97.56 167 VAL A CA 1
ATOM 1277 C C . VAL A 1 167 ? -2.695 -1.721 -0.407 1.00 97.56 167 VAL A C 1
ATOM 1279 O O . VAL A 1 167 ? -3.131 -1.795 -1.554 1.00 97.56 167 VAL A O 1
ATOM 1282 N N . ASP A 1 168 ? -1.410 -1.946 -0.122 1.00 96.38 168 ASP A N 1
ATOM 1283 C CA . ASP A 1 168 ? -0.372 -2.231 -1.126 1.00 96.38 168 ASP A CA 1
ATOM 1284 C C . ASP A 1 168 ? -0.100 -1.073 -2.109 1.00 96.38 168 ASP A C 1
ATOM 1286 O O . ASP A 1 168 ? -0.710 0.000 -2.087 1.00 96.38 168 ASP A O 1
ATOM 1290 N N . PHE A 1 169 ? 0.876 -1.286 -2.986 1.00 95.31 169 PHE A N 1
ATOM 1291 C CA . PHE A 1 169 ? 1.093 -0.439 -4.145 1.00 95.31 169 PHE A CA 1
ATOM 1292 C C . PHE A 1 169 ? -0.091 -0.513 -5.122 1.00 95.31 169 PHE A C 1
ATOM 1294 O O . PHE A 1 169 ? -0.751 -1.547 -5.234 1.00 95.31 169 PHE A O 1
ATOM 1301 N N . PRO A 1 170 ? -0.331 0.549 -5.902 1.00 95.12 170 PRO A N 1
ATOM 1302 C CA . PRO A 1 170 ? 0.325 1.864 -5.851 1.00 95.12 170 PRO A CA 1
ATOM 1303 C C . PRO A 1 170 ? -0.238 2.814 -4.771 1.00 95.12 170 PRO A C 1
ATOM 1305 O O . PRO A 1 170 ? 0.356 3.861 -4.540 1.00 95.12 170 PRO A O 1
ATOM 1308 N N . ALA A 1 171 ? -1.324 2.459 -4.071 1.00 96.69 171 ALA A N 1
ATOM 1309 C CA . ALA A 1 171 ? -1.981 3.331 -3.087 1.00 96.69 171 ALA A CA 1
ATOM 1310 C C . ALA A 1 171 ? -1.033 3.812 -1.972 1.00 96.69 171 ALA A C 1
ATOM 1312 O O . ALA A 1 171 ? -0.991 5.003 -1.664 1.00 96.69 171 ALA A O 1
ATOM 1313 N N . VAL A 1 172 ? -0.201 2.919 -1.423 1.00 97.69 172 VAL A N 1
ATOM 1314 C CA . VAL A 1 172 ? 0.756 3.273 -0.359 1.00 97.69 172 VAL A CA 1
ATOM 1315 C C . VAL A 1 172 ? 1.781 4.338 -0.779 1.00 97.69 172 VAL A C 1
ATOM 1317 O O . VAL A 1 172 ? 2.249 5.097 0.067 1.00 97.69 172 VAL A O 1
ATOM 1320 N N . SER A 1 173 ? 2.093 4.476 -2.074 1.00 97.50 173 SER A N 1
ATOM 1321 C CA . SER A 1 173 ? 2.993 5.530 -2.580 1.00 97.50 173 SER A CA 1
ATOM 1322 C C . SER A 1 173 ? 2.445 6.949 -2.381 1.00 97.50 173 SER A C 1
ATOM 1324 O O . SER A 1 173 ? 3.188 7.926 -2.502 1.00 97.50 173 SER A O 1
ATOM 1326 N N . TYR A 1 174 ? 1.147 7.062 -2.097 1.00 97.56 174 TYR A N 1
ATOM 1327 C CA . TYR A 1 174 ? 0.411 8.311 -1.918 1.00 97.56 174 TYR A CA 1
ATOM 1328 C C . TYR A 1 174 ? -0.238 8.385 -0.534 1.00 97.56 174 TYR A C 1
ATOM 1330 O O . TYR A 1 174 ? -1.209 9.104 -0.335 1.00 97.56 174 TYR A O 1
ATOM 1338 N N . TRP A 1 175 ? 0.271 7.626 0.446 1.00 97.62 175 TRP A N 1
ATOM 1339 C CA . TRP A 1 175 ? -0.362 7.522 1.762 1.00 97.62 175 TRP A CA 1
ATOM 1340 C C . TRP A 1 175 ? -0.610 8.882 2.421 1.00 97.62 175 TRP A C 1
ATOM 1342 O O . TRP A 1 175 ? -1.634 9.029 3.073 1.00 97.62 175 TRP A O 1
ATOM 1352 N N . ARG A 1 176 ? 0.274 9.876 2.229 1.00 97.62 176 ARG A N 1
ATOM 1353 C CA . ARG A 1 176 ? 0.101 11.231 2.779 1.00 97.62 176 ARG A CA 1
ATOM 1354 C C . ARG A 1 176 ? -1.115 11.919 2.178 1.00 97.62 176 ARG A C 1
ATOM 1356 O O . ARG A 1 176 ? -1.960 12.421 2.908 1.00 97.62 176 ARG A O 1
ATOM 1363 N N . GLU A 1 177 ? -1.214 11.902 0.856 1.00 97.31 177 GLU A N 1
ATOM 1364 C CA . GLU A 1 177 ? -2.348 12.457 0.129 1.00 97.31 177 GLU A CA 1
ATOM 1365 C C . GLU A 1 177 ? -3.649 11.747 0.519 1.00 97.31 177 GLU A C 1
ATOM 1367 O O . GLU A 1 177 ? -4.655 12.407 0.771 1.00 97.31 177 GLU A O 1
ATOM 1372 N N . LEU A 1 178 ? -3.611 10.419 0.661 1.00 97.19 178 LEU A N 1
ATOM 1373 C CA . LEU A 1 178 ? -4.781 9.627 1.035 1.00 97.19 178 LEU A CA 1
ATOM 1374 C C . LEU A 1 178 ? -5.251 9.898 2.466 1.00 97.19 178 LEU A C 1
ATOM 1376 O O . LEU A 1 178 ? -6.451 10.038 2.680 1.00 97.19 178 LEU A O 1
ATOM 1380 N N . ILE A 1 179 ? -4.352 10.010 3.449 1.00 96.19 179 ILE A N 1
ATOM 1381 C CA . ILE A 1 179 ? -4.765 10.289 4.837 1.00 96.19 179 ILE A CA 1
ATOM 1382 C C . ILE A 1 179 ? -5.268 11.722 5.028 1.00 96.19 179 ILE A C 1
ATOM 1384 O O . ILE A 1 179 ? -6.035 11.959 5.965 1.00 96.19 179 ILE A O 1
ATOM 1388 N N . SER A 1 180 ? -4.826 12.657 4.177 1.00 96.00 180 SER A N 1
ATOM 1389 C CA . SER A 1 180 ? -5.336 14.029 4.129 1.00 96.00 180 SER A CA 1
ATOM 1390 C C . SER A 1 180 ? -6.703 14.095 3.455 1.00 96.00 180 SER A C 1
ATOM 1392 O O . SER A 1 180 ? -7.568 14.823 3.929 1.00 96.00 180 SER A O 1
ATOM 1394 N N . HIS A 1 181 ? -6.905 13.333 2.376 1.00 96.19 181 HIS A N 1
ATOM 1395 C CA . HIS A 1 181 ? -8.176 13.286 1.648 1.00 96.19 181 HIS A CA 1
ATOM 1396 C C . HIS A 1 181 ? -9.266 12.520 2.412 1.00 96.19 181 HIS A C 1
ATOM 1398 O O . HIS A 1 181 ? -10.415 12.949 2.432 1.00 96.19 181 HIS A O 1
ATOM 1404 N N . TYR A 1 182 ? -8.903 11.436 3.105 1.00 96.00 182 TYR A N 1
ATOM 1405 C CA . TYR A 1 182 ? -9.794 10.656 3.969 1.00 96.00 182 TYR A CA 1
ATOM 1406 C C . TYR A 1 182 ? -9.394 10.816 5.449 1.00 96.00 182 TYR A C 1
ATOM 1408 O O . TYR A 1 182 ? -8.768 9.915 6.015 1.00 96.00 182 TYR A O 1
ATOM 1416 N N . PRO A 1 183 ? -9.712 11.949 6.106 1.00 95.00 183 PRO A N 1
ATOM 1417 C CA . PRO A 1 183 ? -9.246 12.245 7.466 1.00 95.00 183 PRO A CA 1
ATOM 1418 C C . PRO A 1 183 ? -9.797 11.288 8.532 1.00 95.00 183 PRO A C 1
ATOM 1420 O O . PRO A 1 183 ? -9.112 11.026 9.518 1.00 95.00 183 PRO A O 1
ATOM 1423 N N . GLU A 1 184 ? -10.978 10.713 8.302 1.00 94.12 184 GLU A N 1
ATOM 1424 C CA . GLU A 1 184 ? -11.632 9.772 9.224 1.00 94.12 184 GLU A CA 1
ATOM 1425 C C . GLU A 1 184 ? -11.145 8.323 9.060 1.00 94.12 184 GLU A C 1
ATOM 1427 O O . GLU A 1 184 ? -11.415 7.469 9.905 1.00 94.12 184 GLU A O 1
ATOM 1432 N N . ALA A 1 185 ? -10.421 8.020 7.976 1.00 96.81 185 ALA A N 1
ATOM 1433 C CA . ALA A 1 185 ? -9.977 6.661 7.698 1.00 96.81 185 ALA A CA 1
ATOM 1434 C C . ALA A 1 185 ? -8.948 6.200 8.732 1.00 96.81 185 ALA A C 1
ATOM 1436 O O . ALA A 1 185 ? -7.929 6.868 8.945 1.00 96.81 185 ALA A O 1
ATOM 1437 N N . LYS A 1 186 ? -9.155 5.020 9.316 1.00 98.00 186 LYS A N 1
ATOM 1438 C CA . LYS A 1 186 ? -8.156 4.370 10.172 1.00 98.00 186 LYS A CA 1
ATOM 1439 C C . LYS A 1 186 ? -6.967 3.914 9.333 1.00 98.00 186 LYS A C 1
ATOM 1441 O O . LYS A 1 186 ? -7.129 3.485 8.192 1.00 98.00 186 LYS A O 1
ATOM 1446 N N . VAL A 1 187 ? -5.764 3.971 9.898 1.00 98.62 187 VAL A N 1
ATOM 1447 C CA . VAL A 1 187 ? -4.535 3.643 9.169 1.00 98.62 187 VAL A CA 1
ATOM 1448 C C . VAL A 1 187 ? -3.865 2.418 9.770 1.00 98.62 187 VAL A C 1
ATOM 1450 O O . VAL A 1 187 ? -3.631 2.353 10.973 1.00 98.62 187 VAL A O 1
ATOM 1453 N N . VAL A 1 188 ? -3.533 1.444 8.923 1.00 98.56 188 VAL A N 1
ATOM 1454 C CA . VAL A 1 188 ? -2.805 0.230 9.307 1.00 98.56 188 VAL A CA 1
ATOM 1455 C C . VAL A 1 188 ? -1.439 0.232 8.628 1.00 98.56 188 VAL A C 1
ATOM 1457 O O . VAL A 1 188 ? -1.332 0.105 7.408 1.00 98.56 188 VAL A O 1
ATOM 1460 N N . LEU A 1 189 ? -0.374 0.360 9.414 1.00 98.62 189 LEU A N 1
ATOM 1461 C CA . LEU A 1 189 ? 1.004 0.217 8.959 1.00 98.62 189 LEU A CA 1
ATOM 1462 C C . LEU A 1 189 ? 1.461 -1.224 9.187 1.00 98.62 189 LEU A C 1
ATOM 1464 O O . LEU A 1 189 ? 1.841 -1.591 10.300 1.00 98.62 189 LEU A O 1
ATOM 1468 N N . THR A 1 190 ? 1.451 -2.038 8.129 1.00 97.69 190 THR A N 1
ATOM 1469 C CA . THR A 1 190 ? 2.040 -3.375 8.205 1.00 97.69 190 THR A CA 1
ATOM 1470 C C . THR A 1 190 ? 3.560 -3.310 8.166 1.00 97.69 190 THR A C 1
ATOM 1472 O O . THR A 1 190 ? 4.141 -2.762 7.227 1.00 97.69 190 THR A O 1
ATOM 1475 N N . VAL A 1 191 ? 4.208 -3.897 9.172 1.00 96.62 191 VAL A N 1
ATOM 1476 C CA . VAL A 1 191 ? 5.670 -3.922 9.305 1.00 96.62 191 VAL A CA 1
ATOM 1477 C C . VAL A 1 191 ? 6.221 -5.339 9.181 1.00 96.62 191 VAL A C 1
ATOM 1479 O O . VAL A 1 191 ? 5.501 -6.337 9.246 1.00 96.62 191 VAL A O 1
ATOM 1482 N N . ARG A 1 192 ? 7.522 -5.426 8.919 1.00 94.56 192 ARG A N 1
ATOM 1483 C CA . ARG A 1 192 ? 8.278 -6.672 8.805 1.00 94.56 192 ARG A CA 1
ATOM 1484 C C . ARG A 1 192 ? 9.746 -6.371 9.081 1.00 94.56 192 ARG A C 1
ATOM 1486 O O . ARG A 1 192 ? 10.188 -5.247 8.863 1.00 94.56 192 ARG A O 1
ATOM 1493 N N . ASP A 1 193 ? 10.485 -7.391 9.503 1.00 96.06 193 ASP A N 1
ATOM 1494 C CA . ASP A 1 193 ? 11.948 -7.373 9.495 1.00 96.06 193 ASP A CA 1
ATOM 1495 C C . ASP A 1 193 ? 12.492 -6.850 8.138 1.00 96.06 193 ASP A C 1
ATOM 1497 O O . ASP A 1 193 ? 12.079 -7.381 7.096 1.00 96.06 193 ASP A O 1
ATOM 1501 N N . PRO A 1 194 ? 13.355 -5.812 8.122 1.00 96.31 194 PRO A N 1
ATOM 1502 C CA . PRO A 1 194 ? 13.771 -5.139 6.890 1.00 96.31 194 PRO A CA 1
ATOM 1503 C C . PRO A 1 194 ? 14.531 -6.043 5.920 1.00 96.31 194 PRO A C 1
ATOM 1505 O O . PRO A 1 194 ? 14.274 -6.000 4.716 1.00 96.31 194 PRO A O 1
ATOM 1508 N N . ASP A 1 195 ? 15.417 -6.901 6.429 1.00 95.00 195 ASP A N 1
ATOM 1509 C CA . ASP A 1 195 ? 16.206 -7.812 5.602 1.00 95.00 195 ASP A CA 1
ATOM 1510 C C . ASP A 1 195 ? 15.298 -8.846 4.921 1.00 95.00 195 ASP A C 1
ATOM 1512 O O . ASP A 1 195 ? 15.317 -9.000 3.696 1.00 95.00 195 ASP A O 1
ATOM 1516 N N . ARG A 1 196 ? 14.402 -9.482 5.689 1.00 93.56 196 ARG A N 1
ATOM 1517 C CA . ARG A 1 196 ? 13.400 -10.422 5.153 1.00 93.56 196 ARG A CA 1
ATOM 1518 C C . ARG A 1 196 ? 12.407 -9.755 4.209 1.00 93.56 196 ARG A C 1
ATOM 1520 O O . ARG A 1 196 ? 11.890 -10.407 3.294 1.00 93.56 196 ARG A O 1
ATOM 1527 N N . TRP A 1 197 ? 12.062 -8.492 4.456 1.00 94.94 197 TRP A N 1
ATOM 1528 C CA . TRP A 1 197 ? 11.238 -7.714 3.538 1.00 94.94 197 TRP A CA 1
ATOM 1529 C C . TRP A 1 197 ? 11.964 -7.521 2.207 1.00 94.94 197 TRP A C 1
ATOM 1531 O O . TRP A 1 197 ? 11.383 -7.867 1.176 1.00 94.94 197 TRP A O 1
ATOM 1541 N N . TYR A 1 198 ? 13.220 -7.065 2.227 1.00 94.19 198 TYR A N 1
ATOM 1542 C CA . TYR A 1 198 ? 13.993 -6.814 1.013 1.00 94.19 198 TYR A CA 1
ATOM 1543 C C . TYR A 1 198 ? 14.185 -8.086 0.189 1.00 94.19 198 TYR A C 1
ATOM 1545 O O . TYR A 1 198 ? 13.906 -8.077 -1.005 1.00 94.19 198 TYR A O 1
ATOM 1553 N N . GLU A 1 199 ? 14.559 -9.209 0.807 1.00 91.19 199 GLU A N 1
ATOM 1554 C CA . GLU A 1 199 ? 14.669 -10.496 0.103 1.00 91.19 199 GLU A CA 1
ATOM 1555 C C . GLU A 1 199 ? 13.356 -10.873 -0.595 1.00 91.19 199 GLU A C 1
ATOM 1557 O O . GLU A 1 199 ? 13.327 -11.279 -1.755 1.00 91.19 199 GLU A O 1
ATOM 1562 N N . SER A 1 200 ? 12.228 -10.693 0.096 1.00 89.25 200 SER A N 1
ATOM 1563 C CA . SER A 1 200 ? 10.910 -10.941 -0.481 1.00 89.25 200 SER A CA 1
ATOM 1564 C C . SER A 1 200 ? 10.539 -9.934 -1.577 1.00 89.25 200 SER A C 1
ATOM 1566 O O . SER A 1 200 ? 9.794 -10.295 -2.491 1.00 89.25 200 SER A O 1
ATOM 1568 N N . ALA A 1 201 ? 10.986 -8.683 -1.480 1.00 89.50 201 ALA A N 1
ATOM 1569 C CA . ALA A 1 201 ? 10.733 -7.632 -2.458 1.00 89.50 201 ALA A CA 1
ATOM 1570 C C . ALA A 1 201 ? 11.561 -7.826 -3.733 1.00 89.50 201 ALA A C 1
ATOM 1572 O O . ALA A 1 201 ? 10.992 -7.835 -4.827 1.00 89.50 201 ALA A O 1
ATOM 1573 N N . ARG A 1 202 ? 12.863 -8.087 -3.579 1.00 86.81 202 ARG A N 1
ATOM 1574 C CA . ARG A 1 202 ? 13.806 -8.420 -4.648 1.00 86.81 202 ARG A CA 1
ATOM 1575 C C . ARG A 1 202 ? 13.290 -9.560 -5.516 1.00 86.81 202 ARG A C 1
ATOM 1577 O O . ARG A 1 202 ? 13.145 -9.390 -6.718 1.00 86.81 202 ARG A O 1
ATOM 1584 N N . ASP A 1 203 ? 12.897 -10.669 -4.895 1.00 81.12 203 ASP A N 1
ATOM 1585 C CA . ASP A 1 203 ? 12.475 -11.877 -5.612 1.00 81.12 203 ASP A CA 1
ATOM 1586 C C . ASP A 1 203 ? 11.085 -11.740 -6.284 1.00 81.12 203 ASP A C 1
ATOM 1588 O O . ASP A 1 203 ? 10.605 -12.678 -6.923 1.00 81.12 203 ASP A O 1
ATOM 1592 N N . THR A 1 204 ? 10.380 -10.611 -6.107 1.00 79.38 204 THR A N 1
ATOM 1593 C CA . THR A 1 204 ? 9.027 -10.410 -6.658 1.00 79.38 204 THR A CA 1
ATOM 1594 C C . THR A 1 204 ? 8.849 -9.054 -7.337 1.00 79.38 204 THR A C 1
ATOM 1596 O O . THR A 1 204 ? 8.882 -8.967 -8.562 1.00 79.38 204 THR A O 1
ATOM 1599 N N . ILE A 1 205 ? 8.628 -7.993 -6.560 1.00 79.19 205 ILE A N 1
ATOM 1600 C CA . ILE A 1 205 ? 8.278 -6.658 -7.057 1.00 79.19 205 ILE A CA 1
ATOM 1601 C C . ILE A 1 205 ? 9.454 -5.955 -7.735 1.00 79.19 205 ILE A C 1
ATOM 1603 O O . ILE A 1 205 ? 9.229 -5.200 -8.678 1.00 79.19 205 ILE A O 1
ATOM 1607 N N . PHE A 1 206 ? 10.691 -6.235 -7.315 1.00 79.38 206 PHE A N 1
ATOM 1608 C CA . PHE A 1 206 ? 11.894 -5.655 -7.920 1.00 79.38 206 PHE A CA 1
ATOM 1609 C C . PHE A 1 206 ? 12.590 -6.606 -8.895 1.00 79.38 206 PHE A C 1
ATOM 1611 O O . PHE A 1 206 ? 13.542 -6.199 -9.549 1.00 79.38 206 PHE A O 1
ATOM 1618 N N . HIS A 1 207 ? 12.092 -7.835 -9.072 1.00 73.50 207 HIS A N 1
ATOM 1619 C CA . HIS A 1 207 ? 12.756 -8.878 -9.861 1.00 73.50 207 HIS A CA 1
ATOM 1620 C C . HIS A 1 207 ? 13.179 -8.395 -11.251 1.00 73.50 207 HIS A C 1
ATOM 1622 O O . HIS A 1 207 ? 14.286 -8.666 -11.684 1.00 73.50 207 HIS A O 1
ATOM 1628 N N . ARG A 1 208 ? 12.329 -7.641 -11.957 1.00 65.25 208 ARG A N 1
ATOM 1629 C CA . ARG A 1 208 ? 12.651 -7.159 -13.316 1.00 65.25 208 ARG A CA 1
ATOM 1630 C C . ARG A 1 208 ? 13.653 -6.003 -13.349 1.00 65.25 208 ARG A C 1
ATOM 1632 O O . ARG A 1 208 ? 14.170 -5.698 -14.414 1.00 65.25 208 ARG A O 1
ATOM 1639 N N . ALA A 1 209 ? 13.839 -5.318 -12.224 1.00 60.16 209 ALA A N 1
ATOM 1640 C CA . ALA A 1 209 ? 14.825 -4.254 -12.076 1.00 60.16 209 ALA A CA 1
ATOM 1641 C C . ALA A 1 209 ? 16.183 -4.804 -11.611 1.00 60.16 209 ALA A C 1
ATOM 1643 O O . ALA A 1 209 ? 17.207 -4.230 -11.957 1.00 60.16 209 ALA A O 1
ATOM 1644 N N . VAL A 1 210 ? 16.185 -5.909 -10.854 1.00 57.03 210 VAL A N 1
ATOM 1645 C CA . VAL A 1 210 ? 17.397 -6.521 -10.280 1.00 57.03 210 VAL A CA 1
ATOM 1646 C C . VAL A 1 210 ? 17.965 -7.636 -11.159 1.00 57.03 210 VAL A C 1
ATOM 1648 O O . VAL A 1 210 ? 19.179 -7.782 -11.267 1.00 57.03 210 VAL A O 1
ATOM 1651 N N . GLU A 1 211 ? 17.109 -8.422 -11.811 1.00 58.31 211 GLU A N 1
ATOM 1652 C CA . GLU A 1 211 ? 17.521 -9.505 -12.701 1.00 58.31 211 GLU A CA 1
ATOM 1653 C C . GLU A 1 211 ? 17.284 -9.113 -14.163 1.00 58.31 211 GLU A C 1
ATOM 1655 O O . GLU A 1 211 ? 16.190 -8.699 -14.557 1.00 58.31 211 GLU A O 1
ATOM 1660 N N . ASN A 1 212 ? 18.318 -9.275 -14.992 1.00 50.03 212 ASN A N 1
ATOM 1661 C CA . ASN A 1 212 ? 18.200 -9.162 -16.441 1.00 50.03 212 ASN A CA 1
ATOM 1662 C C . ASN A 1 212 ? 17.379 -10.359 -16.952 1.00 50.03 212 ASN A C 1
ATOM 1664 O O . ASN A 1 212 ? 17.910 -11.463 -17.042 1.00 50.03 212 ASN A O 1
ATOM 1668 N N . ASP A 1 213 ? 16.085 -10.147 -17.234 1.00 56.34 213 ASP A N 1
ATOM 1669 C CA . ASP A 1 213 ? 15.144 -11.175 -17.717 1.00 56.34 213 ASP A CA 1
ATOM 1670 C C . ASP A 1 213 ? 15.795 -12.044 -18.825 1.00 56.34 213 ASP A C 1
ATOM 1672 O O . ASP A 1 213 ? 16.068 -11.554 -19.927 1.00 56.34 213 ASP A O 1
ATOM 1676 N N . GLU A 1 214 ? 15.979 -13.351 -18.583 1.00 55.44 214 GLU A N 1
ATOM 1677 C CA . GLU A 1 214 ? 16.222 -14.295 -19.679 1.00 55.44 214 GLU A CA 1
ATOM 1678 C C . GLU A 1 214 ? 15.021 -14.249 -20.641 1.00 55.44 214 GLU A C 1
ATOM 1680 O O . GLU A 1 214 ? 13.863 -14.279 -20.197 1.00 55.44 214 GLU A O 1
ATOM 1685 N N . PRO A 1 215 ? 15.234 -14.185 -21.969 1.00 57.28 215 PRO A N 1
ATOM 1686 C CA . PRO A 1 215 ? 14.127 -14.106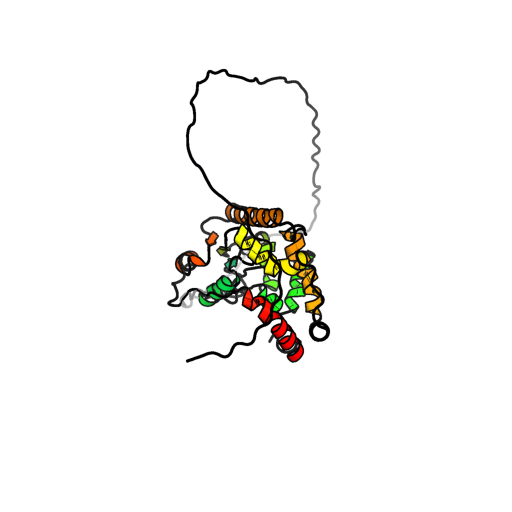 -22.907 1.00 57.28 215 PRO A CA 1
ATOM 1687 C C . PRO A 1 215 ? 13.247 -15.350 -22.781 1.00 57.28 215 PRO A C 1
ATOM 1689 O O . PRO A 1 215 ? 13.655 -16.452 -23.144 1.00 57.28 215 PRO A O 1
ATOM 1692 N N . GLY A 1 216 ? 12.009 -15.164 -22.314 1.00 67.44 216 GLY A N 1
ATOM 1693 C CA . GLY A 1 216 ? 11.032 -16.247 -22.221 1.00 67.44 216 GLY A CA 1
ATOM 1694 C C . GLY A 1 216 ? 10.910 -17.038 -23.532 1.00 67.44 216 GLY A C 1
ATOM 1695 O O . GLY A 1 216 ? 11.171 -16.536 -24.638 1.00 67.44 216 GLY A O 1
ATOM 1696 N N . SER A 1 217 ? 10.476 -18.295 -23.417 1.00 80.19 217 SER A N 1
ATOM 1697 C CA . SER A 1 217 ? 10.288 -19.204 -24.552 1.00 80.19 217 SER A CA 1
ATOM 1698 C C . SER A 1 217 ? 9.496 -18.546 -25.693 1.00 80.19 217 SER A C 1
ATOM 1700 O O . SER A 1 217 ? 8.671 -17.649 -25.487 1.00 80.19 217 SER A O 1
ATOM 1702 N N . ARG A 1 218 ? 9.711 -19.001 -26.937 1.00 82.38 218 ARG A N 1
ATOM 1703 C CA . ARG A 1 218 ? 8.992 -18.467 -28.116 1.00 82.38 218 ARG A CA 1
ATOM 1704 C C . ARG A 1 218 ? 7.468 -18.475 -27.927 1.00 82.38 218 ARG A C 1
ATOM 1706 O O . ARG A 1 218 ? 6.803 -17.524 -28.329 1.00 82.38 218 ARG A O 1
ATOM 1713 N N . TRP A 1 219 ? 6.938 -19.507 -27.267 1.00 80.12 219 TRP A N 1
ATOM 1714 C CA . TRP A 1 219 ? 5.521 -19.613 -26.918 1.00 80.12 219 TRP A CA 1
ATOM 1715 C C . TRP A 1 219 ? 5.073 -18.521 -25.941 1.00 80.12 219 TRP A C 1
ATOM 1717 O O . TRP A 1 219 ? 4.100 -17.827 -26.218 1.00 80.12 219 TRP A O 1
ATOM 1727 N N . GLN A 1 220 ? 5.811 -18.302 -24.846 1.00 77.06 220 GLN A N 1
ATOM 1728 C CA . GLN A 1 220 ? 5.504 -17.238 -23.880 1.00 77.06 220 GLN A CA 1
ATOM 1729 C C . GLN A 1 220 ? 5.512 -15.857 -24.542 1.00 77.06 220 GLN A C 1
ATOM 1731 O O . GLN A 1 220 ? 4.599 -15.066 -24.323 1.00 77.06 220 GLN A O 1
ATOM 1736 N N . ARG A 1 221 ? 6.485 -15.582 -25.421 1.00 83.00 221 ARG A N 1
ATOM 1737 C CA . ARG A 1 221 ? 6.524 -14.324 -26.186 1.00 83.00 221 ARG A CA 1
ATOM 1738 C C . ARG A 1 221 ? 5.316 -14.163 -27.110 1.00 83.00 221 ARG A C 1
ATOM 1740 O O . ARG A 1 221 ? 4.772 -13.064 -27.210 1.00 83.00 221 ARG A O 1
ATOM 1747 N N . TRP A 1 222 ? 4.876 -15.238 -27.763 1.00 86.38 222 TRP A N 1
ATOM 1748 C CA . TRP A 1 222 ? 3.684 -15.213 -28.611 1.00 86.38 222 TRP A CA 1
ATOM 1749 C C . TRP A 1 222 ? 2.403 -14.980 -27.798 1.00 86.38 222 TRP A C 1
ATOM 1751 O O . TRP A 1 222 ? 1.632 -14.083 -28.141 1.00 86.38 222 TRP A O 1
ATOM 1761 N N . VAL A 1 223 ? 2.208 -15.713 -26.693 1.00 83.06 223 VAL A N 1
ATOM 1762 C CA . VAL A 1 223 ? 1.060 -15.537 -25.783 1.00 83.06 223 VAL A CA 1
ATOM 1763 C C . VAL A 1 223 ? 1.024 -14.110 -25.245 1.00 83.06 223 VAL A C 1
ATOM 1765 O O . VAL A 1 223 ? -0.012 -13.453 -25.340 1.00 83.06 223 VAL A O 1
ATOM 1768 N N . HIS A 1 224 ? 2.160 -13.597 -24.771 1.00 82.06 224 HIS A N 1
ATOM 1769 C CA . HIS A 1 224 ? 2.280 -12.230 -24.277 1.00 82.06 224 HIS A CA 1
ATOM 1770 C C . HIS A 1 224 ? 1.914 -11.204 -25.360 1.00 82.06 224 HIS A C 1
ATOM 1772 O O . HIS A 1 224 ? 1.076 -10.332 -25.135 1.00 82.06 224 HIS A O 1
ATOM 1778 N N . ARG A 1 225 ? 2.458 -11.343 -26.579 1.00 86.31 225 ARG A N 1
ATOM 1779 C CA . ARG A 1 225 ? 2.130 -10.453 -27.704 1.00 86.31 225 ARG A CA 1
ATOM 1780 C C . ARG A 1 225 ? 0.644 -10.497 -28.060 1.00 86.31 225 ARG A C 1
ATOM 1782 O O . ARG A 1 225 ? 0.055 -9.454 -28.335 1.00 86.31 225 ARG A O 1
ATOM 1789 N N . MET A 1 226 ? 0.024 -11.673 -28.054 1.00 87.12 226 MET A N 1
ATOM 1790 C CA . MET A 1 226 ? -1.409 -11.808 -28.323 1.00 87.12 226 MET A CA 1
ATOM 1791 C C . MET A 1 226 ? -2.268 -11.226 -27.194 1.00 87.12 226 MET A C 1
ATOM 1793 O O . MET A 1 226 ? -3.269 -10.565 -27.474 1.00 87.12 226 MET A O 1
ATOM 1797 N N . MET A 1 227 ? -1.856 -11.396 -25.936 1.00 85.75 227 MET A N 1
ATOM 1798 C CA . MET A 1 227 ? -2.495 -10.780 -24.772 1.00 85.75 227 MET A CA 1
ATOM 1799 C C . MET A 1 227 ? -2.458 -9.250 -24.874 1.00 85.75 227 MET A C 1
ATOM 1801 O O . MET A 1 227 ? -3.510 -8.622 -24.765 1.00 85.75 227 MET A O 1
ATOM 1805 N N . LEU A 1 228 ? -1.308 -8.654 -25.211 1.00 87.00 228 LEU A N 1
ATOM 1806 C CA . LEU A 1 228 ? -1.184 -7.205 -25.415 1.00 87.00 228 LEU A CA 1
ATOM 1807 C C . LEU A 1 228 ? -2.071 -6.680 -26.555 1.00 87.00 228 LEU A C 1
ATOM 1809 O O . LEU A 1 228 ? -2.607 -5.582 -26.457 1.00 87.00 228 LEU A O 1
ATOM 1813 N N . ARG A 1 229 ? -2.293 -7.461 -27.621 1.00 86.69 229 ARG A N 1
ATOM 1814 C CA . ARG A 1 229 ? -3.243 -7.078 -28.686 1.00 86.69 229 ARG A CA 1
ATOM 1815 C C . ARG A 1 229 ? -4.693 -7.050 -28.199 1.00 86.69 229 ARG A C 1
ATOM 1817 O O . ARG A 1 229 ? -5.488 -6.270 -28.713 1.00 86.69 229 ARG A O 1
ATOM 1824 N N . ARG A 1 230 ? -5.056 -7.910 -27.242 1.00 84.12 230 ARG A N 1
ATOM 1825 C CA . ARG A 1 230 ? -6.410 -7.971 -26.662 1.00 84.12 230 ARG A CA 1
ATOM 1826 C C . ARG A 1 230 ? -6.608 -6.957 -25.533 1.00 84.12 230 ARG A C 1
ATOM 1828 O O . ARG A 1 230 ? -7.722 -6.470 -25.351 1.00 84.12 230 ARG A O 1
ATOM 1835 N N . VAL A 1 231 ? -5.545 -6.654 -24.792 1.00 84.88 231 VAL A N 1
ATOM 1836 C CA . VAL A 1 231 ? -5.537 -5.783 -23.612 1.00 84.88 231 VAL A CA 1
ATOM 1837 C C . VAL A 1 231 ? -4.325 -4.839 -23.687 1.00 84.88 231 VAL A C 1
ATOM 1839 O O . VAL A 1 231 ? -3.330 -5.051 -22.991 1.00 84.88 231 VAL A O 1
ATOM 1842 N N . PRO A 1 232 ? -4.366 -3.804 -24.547 1.00 86.25 232 PRO A N 1
ATOM 1843 C CA . PRO A 1 232 ? -3.220 -2.920 -24.774 1.00 86.25 232 PRO A CA 1
ATOM 1844 C C . PRO A 1 232 ? -2.820 -2.123 -23.530 1.00 86.25 232 PRO A C 1
ATOM 1846 O O . PRO A 1 232 ? -1.655 -1.771 -23.384 1.00 86.25 232 PRO A O 1
ATOM 1849 N N . GLU A 1 233 ? -3.746 -1.890 -22.595 1.00 87.19 233 GLU A N 1
ATOM 1850 C CA . GLU A 1 233 ? -3.475 -1.237 -21.310 1.00 87.19 233 GLU A CA 1
ATOM 1851 C C . GLU A 1 233 ? -2.369 -1.944 -20.507 1.00 87.19 233 GLU A C 1
ATOM 1853 O O . GLU A 1 233 ? -1.599 -1.288 -19.812 1.00 87.19 233 GLU A O 1
ATOM 1858 N N . MET A 1 234 ? -2.219 -3.266 -20.651 1.00 86.31 234 MET A N 1
ATOM 1859 C CA . MET A 1 234 ? -1.158 -4.018 -19.971 1.00 86.31 234 MET A CA 1
ATOM 1860 C C . MET A 1 234 ? 0.250 -3.624 -20.427 1.00 86.31 234 MET A C 1
ATOM 1862 O O . MET A 1 234 ? 1.197 -3.794 -19.660 1.00 86.31 234 MET A O 1
ATOM 1866 N N . ALA A 1 235 ? 0.404 -3.075 -21.637 1.00 87.62 235 ALA A N 1
ATOM 1867 C CA . ALA A 1 235 ? 1.691 -2.567 -22.113 1.00 87.62 235 ALA A CA 1
ATOM 1868 C C . ALA A 1 235 ? 2.163 -1.343 -21.309 1.00 87.62 235 ALA A C 1
ATOM 1870 O O . ALA A 1 235 ? 3.360 -1.077 -21.251 1.00 87.62 235 ALA A O 1
ATOM 1871 N N . LEU A 1 236 ? 1.234 -0.627 -20.665 1.00 89.81 236 LEU A N 1
ATOM 1872 C CA . LEU A 1 236 ? 1.518 0.547 -19.840 1.00 89.81 236 LEU A CA 1
ATOM 1873 C C . LEU A 1 236 ? 1.887 0.179 -18.398 1.00 89.81 236 LEU A C 1
ATOM 1875 O O . LEU A 1 236 ? 2.371 1.029 -17.658 1.00 89.81 236 LEU A O 1
ATOM 1879 N N . PHE A 1 237 ? 1.699 -1.081 -17.988 1.00 89.62 237 PHE A N 1
ATOM 1880 C CA . PHE A 1 237 ? 1.964 -1.513 -16.615 1.00 89.62 237 PHE A CA 1
ATOM 1881 C C . PHE A 1 237 ? 3.399 -1.208 -16.146 1.00 89.62 237 PHE A C 1
ATOM 1883 O O . PHE A 1 237 ? 3.542 -0.674 -15.049 1.00 89.62 237 PHE A O 1
ATOM 1890 N N . PRO A 1 238 ? 4.467 -1.467 -16.936 1.00 89.06 238 PRO A N 1
ATOM 1891 C CA . PRO A 1 238 ? 5.828 -1.127 -16.519 1.00 89.06 238 PRO A CA 1
ATOM 1892 C C . PRO A 1 238 ? 6.038 0.380 -16.333 1.00 89.06 238 PRO A C 1
ATOM 1894 O O . PRO A 1 238 ? 6.736 0.782 -15.410 1.00 89.06 238 PRO A O 1
ATOM 1897 N N . GLN A 1 239 ? 5.415 1.210 -17.178 1.00 90.31 239 GLN A N 1
ATOM 1898 C CA . GLN A 1 239 ? 5.496 2.670 -17.067 1.00 90.31 239 GLN A CA 1
ATOM 1899 C C . GLN A 1 239 ? 4.775 3.159 -15.808 1.00 90.31 239 GLN A C 1
ATOM 1901 O O . GLN A 1 239 ? 5.335 3.944 -15.052 1.00 90.31 239 GLN A O 1
ATOM 1906 N N . MET A 1 240 ? 3.582 2.627 -15.532 1.00 93.69 240 MET A N 1
ATOM 1907 C CA . MET A 1 240 ? 2.825 2.937 -14.317 1.00 93.69 240 MET A CA 1
ATOM 1908 C C . MET A 1 240 ? 3.586 2.516 -13.055 1.00 93.69 240 MET A C 1
ATOM 1910 O O . MET A 1 240 ? 3.724 3.316 -12.133 1.00 93.69 240 MET A O 1
ATOM 1914 N N . ALA A 1 241 ? 4.141 1.301 -13.022 1.00 91.44 241 ALA A N 1
ATOM 1915 C CA . ALA A 1 241 ? 4.940 0.826 -11.893 1.00 91.44 241 ALA A CA 1
ATOM 1916 C C . ALA A 1 241 ? 6.211 1.669 -11.698 1.00 91.44 241 ALA A C 1
ATOM 1918 O O . ALA A 1 241 ? 6.585 1.973 -10.566 1.00 91.44 241 ALA A O 1
ATOM 1919 N N . LYS A 1 242 ? 6.849 2.094 -12.795 1.00 90.81 242 LYS A N 1
ATOM 1920 C CA . LYS A 1 242 ? 7.989 3.007 -12.737 1.00 90.81 242 LYS A CA 1
ATOM 1921 C C . LYS A 1 242 ? 7.590 4.353 -12.121 1.00 90.81 242 LYS A C 1
ATOM 1923 O O . LYS A 1 242 ? 8.172 4.738 -11.114 1.00 90.81 242 LYS A O 1
ATOM 1928 N N . ALA A 1 243 ? 6.566 5.013 -12.661 1.00 93.19 243 ALA A N 1
ATOM 1929 C CA . ALA A 1 243 ? 6.142 6.343 -12.221 1.00 93.19 243 ALA A CA 1
ATOM 1930 C C . ALA A 1 243 ? 5.617 6.358 -10.773 1.00 93.19 243 ALA A C 1
ATOM 1932 O O . ALA A 1 243 ? 5.946 7.249 -9.995 1.00 93.19 243 ALA A O 1
ATOM 1933 N N . THR A 1 244 ? 4.820 5.358 -10.388 1.00 93.25 244 THR A N 1
ATOM 1934 C CA . THR A 1 244 ? 4.135 5.340 -9.082 1.00 93.25 244 THR A CA 1
ATOM 1935 C C . THR A 1 244 ? 4.938 4.671 -7.969 1.00 93.25 244 THR A C 1
ATOM 1937 O O . THR A 1 244 ? 4.683 4.946 -6.797 1.00 93.25 244 THR A O 1
ATOM 1940 N N . VAL A 1 245 ? 5.897 3.798 -8.296 1.00 93.56 245 VAL A N 1
ATOM 1941 C CA . VAL A 1 245 ? 6.671 3.031 -7.305 1.00 93.56 245 VAL A CA 1
ATOM 1942 C C . VAL A 1 245 ? 8.165 3.287 -7.453 1.00 93.56 245 VAL A C 1
ATOM 1944 O O . VAL A 1 245 ? 8.766 3.842 -6.537 1.00 93.56 245 VAL A O 1
ATOM 1947 N N . ALA A 1 246 ? 8.772 2.905 -8.581 1.00 92.44 246 ALA A N 1
ATOM 1948 C CA . ALA A 1 246 ? 10.230 2.932 -8.720 1.00 92.44 246 ALA A CA 1
ATOM 1949 C C . ALA A 1 246 ? 10.798 4.349 -8.558 1.00 92.44 246 ALA A C 1
ATOM 1951 O O . ALA A 1 246 ? 11.629 4.575 -7.683 1.00 92.44 246 ALA A O 1
ATOM 1952 N N . ASP A 1 247 ? 10.314 5.307 -9.346 1.00 93.25 247 ASP A N 1
ATOM 1953 C CA . ASP A 1 247 ? 10.825 6.677 -9.352 1.00 93.25 247 ASP A CA 1
ATOM 1954 C C . ASP A 1 247 ? 10.339 7.439 -8.113 1.00 93.25 247 ASP A C 1
ATOM 1956 O O . ASP A 1 247 ? 11.136 8.043 -7.398 1.00 93.25 247 ASP A O 1
ATOM 1960 N N . ARG A 1 248 ? 9.038 7.360 -7.806 1.00 93.94 248 ARG A N 1
ATOM 1961 C CA . ARG A 1 248 ? 8.426 8.122 -6.709 1.00 93.94 248 ARG A CA 1
ATOM 1962 C C . ARG A 1 248 ? 8.882 7.684 -5.316 1.00 93.94 248 ARG A C 1
ATOM 1964 O O . ARG A 1 248 ? 9.139 8.538 -4.474 1.00 93.94 248 ARG A O 1
ATOM 1971 N N . VAL A 1 249 ? 8.918 6.378 -5.045 1.00 95.56 249 VAL A N 1
ATOM 1972 C CA . VAL A 1 249 ? 9.197 5.853 -3.695 1.00 95.56 249 VAL A CA 1
ATOM 1973 C C . VAL A 1 249 ? 10.678 5.549 -3.530 1.00 95.56 249 VAL A C 1
ATOM 1975 O O . VAL A 1 249 ? 11.267 5.890 -2.507 1.00 95.56 249 VAL A O 1
ATOM 1978 N N . PHE A 1 250 ? 11.289 4.943 -4.547 1.00 95.25 250 PHE A N 1
ATOM 1979 C CA . PHE A 1 250 ? 12.662 4.448 -4.477 1.00 95.25 250 PHE A CA 1
ATOM 1980 C C . PHE A 1 250 ? 13.658 5.279 -5.295 1.00 95.25 250 PHE A C 1
ATOM 1982 O O . PHE A 1 250 ? 14.823 4.900 -5.383 1.00 95.25 250 PHE A O 1
ATOM 1989 N N . GLY A 1 251 ? 13.262 6.408 -5.891 1.00 94.06 251 GLY A N 1
ATOM 1990 C CA . GLY A 1 251 ? 14.183 7.261 -6.655 1.00 94.06 251 GLY A CA 1
ATOM 1991 C C . GLY A 1 251 ? 14.853 6.547 -7.836 1.00 94.06 251 GLY A C 1
ATOM 1992 O O . GLY A 1 251 ? 15.979 6.878 -8.189 1.00 94.06 251 GLY A O 1
ATOM 1993 N N . GLY A 1 252 ? 14.205 5.519 -8.390 1.00 91.75 252 GLY A N 1
ATOM 1994 C CA . GLY A 1 252 ? 14.704 4.707 -9.501 1.00 91.75 252 GLY A CA 1
ATOM 1995 C C . GLY A 1 252 ? 15.737 3.637 -9.123 1.00 91.75 252 GLY A C 1
ATOM 1996 O O . GLY A 1 252 ? 16.148 2.880 -9.997 1.00 91.75 252 GLY A O 1
ATOM 1997 N N . ARG A 1 253 ? 16.139 3.533 -7.848 1.00 91.44 253 ARG A N 1
ATOM 1998 C CA . ARG A 1 253 ? 17.223 2.647 -7.379 1.00 91.44 253 ARG A CA 1
ATOM 1999 C C . ARG A 1 253 ? 16.686 1.381 -6.710 1.00 91.44 253 ARG A C 1
ATOM 2001 O O . ARG A 1 253 ? 16.762 1.230 -5.496 1.00 91.44 253 ARG A O 1
ATOM 2008 N N . LEU A 1 254 ? 16.075 0.495 -7.494 1.00 89.19 254 LEU A N 1
ATOM 2009 C CA . LEU A 1 254 ? 15.497 -0.764 -6.989 1.00 89.19 254 LEU A CA 1
ATOM 2010 C C . LEU A 1 254 ? 16.516 -1.911 -6.852 1.00 89.19 254 LEU A C 1
ATOM 2012 O O . LEU A 1 254 ? 16.221 -2.929 -6.227 1.00 89.19 254 LEU A O 1
ATOM 2016 N N . ASP A 1 255 ? 17.690 -1.748 -7.450 1.00 87.62 255 ASP A N 1
ATOM 2017 C CA . ASP A 1 255 ? 18.840 -2.654 -7.425 1.00 87.62 255 ASP A CA 1
ATOM 2018 C C . ASP A 1 255 ? 19.793 -2.406 -6.248 1.00 87.62 255 ASP A C 1
ATOM 2020 O O . ASP A 1 255 ? 20.542 -3.301 -5.862 1.00 87.62 255 ASP A O 1
ATOM 2024 N N . ASP A 1 256 ? 19.705 -1.235 -5.621 1.00 92.62 256 ASP A N 1
ATOM 2025 C CA . ASP A 1 256 ? 20.458 -0.871 -4.423 1.00 92.62 256 ASP A CA 1
ATOM 2026 C C . ASP A 1 256 ? 19.733 -1.368 -3.158 1.00 92.62 256 ASP A C 1
ATOM 2028 O O . ASP A 1 256 ? 18.675 -0.860 -2.762 1.00 92.62 256 ASP A O 1
ATOM 2032 N N . ARG A 1 257 ? 20.296 -2.410 -2.533 1.00 94.19 257 ARG A N 1
ATOM 2033 C CA . ARG A 1 257 ? 19.737 -3.060 -1.342 1.00 94.19 257 ARG A CA 1
ATOM 2034 C C . ARG A 1 257 ? 19.662 -2.113 -0.158 1.00 94.19 257 ARG A C 1
ATOM 2036 O O . ARG A 1 257 ? 18.606 -2.002 0.472 1.00 94.19 257 ARG A O 1
ATOM 2043 N N . GLU A 1 258 ? 20.782 -1.484 0.165 1.00 96.31 258 GLU A N 1
ATOM 2044 C CA . GLU A 1 258 ? 20.927 -0.603 1.315 1.00 96.31 258 GLU A CA 1
ATOM 2045 C C . GLU A 1 258 ? 19.954 0.571 1.196 1.00 96.31 258 GLU A C 1
ATOM 2047 O O . GLU A 1 258 ? 19.212 0.851 2.140 1.00 96.31 258 GLU A O 1
ATOM 2052 N N . HIS A 1 259 ? 19.859 1.174 0.008 1.00 96.44 259 HIS A N 1
ATOM 2053 C CA . HIS A 1 259 ? 18.896 2.238 -0.268 1.00 96.44 259 HIS A CA 1
ATOM 2054 C C . HIS A 1 259 ? 17.444 1.774 -0.119 1.00 96.44 259 HIS A C 1
ATOM 2056 O O . HIS A 1 259 ? 16.639 2.461 0.510 1.00 96.44 259 HIS A O 1
ATOM 2062 N N . CYS A 1 260 ? 17.078 0.605 -0.655 1.00 96.38 260 CYS A N 1
ATOM 2063 C CA . CYS A 1 260 ? 15.710 0.092 -0.528 1.00 96.38 260 CYS A CA 1
ATOM 2064 C C . CYS A 1 260 ? 15.308 -0.131 0.937 1.00 96.38 260 CYS A C 1
ATOM 2066 O O . CYS A 1 260 ? 14.185 0.204 1.328 1.00 96.38 260 CYS A O 1
ATOM 2068 N N . ILE A 1 261 ? 16.214 -0.688 1.747 1.00 97.44 261 ILE A N 1
ATOM 2069 C CA . ILE A 1 261 ? 16.000 -0.894 3.185 1.00 97.44 261 ILE A CA 1
ATOM 2070 C C . ILE A 1 261 ? 15.890 0.447 3.913 1.00 97.44 261 ILE A C 1
ATOM 2072 O O . ILE A 1 261 ? 14.989 0.622 4.736 1.00 97.44 261 ILE A O 1
ATOM 2076 N N . GLU A 1 262 ? 16.750 1.412 3.588 1.00 98.12 262 GLU A N 1
ATOM 2077 C CA . GLU A 1 262 ? 16.697 2.751 4.171 1.00 98.12 262 GLU A CA 1
ATOM 2078 C C . GLU A 1 262 ? 15.360 3.443 3.869 1.00 98.12 262 GLU A C 1
ATOM 2080 O O . GLU A 1 262 ? 14.719 3.979 4.775 1.00 98.12 262 GLU A O 1
ATOM 2085 N N . VAL A 1 263 ? 14.891 3.384 2.617 1.00 98.12 263 VAL A N 1
ATOM 2086 C CA . VAL A 1 263 ? 13.585 3.923 2.207 1.00 98.12 263 VAL A CA 1
ATOM 2087 C C . VAL A 1 263 ? 12.448 3.256 2.980 1.00 98.12 263 VAL A C 1
ATOM 2089 O O . VAL A 1 263 ? 11.556 3.954 3.462 1.00 98.12 263 VAL A O 1
ATOM 2092 N N . PHE A 1 264 ? 12.478 1.930 3.142 1.00 98.19 264 PHE A N 1
ATOM 2093 C CA . PHE A 1 264 ? 11.469 1.193 3.908 1.00 98.19 264 PHE A CA 1
ATOM 2094 C C . PHE A 1 264 ? 11.420 1.620 5.380 1.00 98.19 264 PHE A C 1
ATOM 2096 O O . PHE A 1 264 ? 10.346 1.920 5.904 1.00 98.19 264 PHE A O 1
ATOM 2103 N N . LEU A 1 265 ? 12.577 1.698 6.041 1.00 98.38 265 LEU A N 1
ATOM 2104 C CA . LEU A 1 265 ? 12.673 2.139 7.433 1.00 98.38 265 LEU A CA 1
ATOM 2105 C C . LEU A 1 265 ? 12.200 3.587 7.592 1.00 98.38 265 LEU A C 1
ATOM 2107 O O . LEU A 1 265 ? 11.362 3.877 8.445 1.00 98.38 265 LEU A O 1
ATOM 2111 N N . ARG A 1 266 ? 12.677 4.483 6.722 1.00 98.44 266 ARG A N 1
ATOM 2112 C CA . ARG A 1 266 ? 12.296 5.899 6.722 1.00 98.44 266 ARG A CA 1
ATOM 2113 C C . ARG A 1 266 ? 10.798 6.082 6.498 1.00 98.44 266 ARG A C 1
ATOM 2115 O O . ARG A 1 266 ? 10.190 6.938 7.133 1.00 98.44 266 ARG A O 1
ATOM 2122 N N . HIS A 1 267 ? 10.198 5.288 5.613 1.00 98.50 267 HIS A N 1
ATOM 2123 C CA . HIS A 1 267 ? 8.756 5.295 5.380 1.00 98.50 267 HIS A CA 1
ATOM 2124 C C . HIS A 1 267 ? 7.982 4.896 6.638 1.00 98.50 267 HIS A C 1
ATOM 2126 O O . HIS A 1 267 ? 7.077 5.624 7.040 1.00 98.50 267 HIS A O 1
ATOM 2132 N N . ASN A 1 268 ? 8.371 3.802 7.299 1.00 98.44 268 ASN A N 1
ATOM 2133 C CA . ASN A 1 268 ? 7.708 3.348 8.523 1.00 98.44 268 ASN A CA 1
ATOM 2134 C C . ASN A 1 268 ? 7.764 4.411 9.628 1.00 98.44 268 ASN A C 1
ATOM 2136 O O . ASN A 1 268 ? 6.744 4.698 10.253 1.00 98.44 268 ASN A O 1
ATOM 2140 N N . GLU A 1 269 ? 8.927 5.028 9.842 1.00 98.56 269 GLU A N 1
ATOM 2141 C CA . GLU A 1 269 ? 9.073 6.101 10.831 1.00 98.56 269 GLU A CA 1
ATOM 2142 C C . GLU A 1 269 ? 8.286 7.355 10.441 1.00 98.56 269 GLU A C 1
ATOM 2144 O O . GLU A 1 269 ? 7.632 7.963 11.284 1.00 98.56 269 GLU A O 1
ATOM 2149 N N . ALA A 1 270 ? 8.256 7.710 9.155 1.00 98.50 270 ALA A N 1
ATOM 2150 C CA . ALA A 1 270 ? 7.477 8.848 8.687 1.00 98.50 270 ALA A CA 1
ATOM 2151 C C . ALA A 1 270 ? 5.965 8.656 8.885 1.00 98.50 270 ALA A C 1
ATOM 2153 O O . ALA A 1 270 ? 5.275 9.613 9.233 1.00 98.50 270 ALA A O 1
ATOM 2154 N N . VAL A 1 271 ? 5.451 7.439 8.682 1.00 98.50 271 VAL A N 1
ATOM 2155 C CA . VAL A 1 271 ? 4.045 7.102 8.948 1.00 98.50 271 VAL A CA 1
ATOM 2156 C C . VAL A 1 271 ? 3.742 7.213 10.442 1.00 98.50 271 VAL A C 1
ATOM 2158 O O . VAL A 1 271 ? 2.776 7.876 10.816 1.00 98.50 271 VAL A O 1
ATOM 2161 N N . LYS A 1 272 ? 4.591 6.632 11.301 1.00 98.38 272 LYS A N 1
ATOM 2162 C CA . LYS A 1 272 ? 4.440 6.715 12.765 1.00 98.38 272 LYS A CA 1
ATOM 2163 C C . LYS A 1 272 ? 4.487 8.151 13.284 1.00 98.38 272 LYS A C 1
ATOM 2165 O O . LYS A 1 272 ? 3.751 8.484 14.202 1.00 98.38 272 LYS A O 1
ATOM 2170 N N . ALA A 1 273 ? 5.341 8.993 12.706 1.00 98.12 273 ALA A N 1
ATOM 2171 C CA . ALA A 1 273 ? 5.496 10.381 13.126 1.00 98.12 273 ALA A CA 1
ATOM 2172 C C . ALA A 1 273 ? 4.334 11.282 12.678 1.00 98.12 273 ALA A C 1
ATOM 2174 O O . ALA A 1 273 ? 4.017 12.255 13.355 1.00 98.12 273 ALA A O 1
ATOM 2175 N N . ALA A 1 274 ? 3.720 10.993 11.527 1.00 97.81 274 ALA A N 1
ATOM 2176 C CA . ALA A 1 274 ? 2.698 11.859 10.942 1.00 97.81 274 ALA A CA 1
ATOM 2177 C C . ALA A 1 274 ? 1.274 11.568 11.434 1.00 97.81 274 ALA A C 1
ATOM 2179 O O . ALA A 1 274 ? 0.412 12.439 11.323 1.00 97.81 274 ALA A O 1
ATOM 2180 N N . ILE A 1 275 ? 1.001 10.350 11.911 1.00 97.31 275 ILE A N 1
ATOM 2181 C CA . ILE A 1 275 ? -0.361 9.885 12.187 1.00 97.31 275 ILE A CA 1
ATOM 2182 C C . ILE A 1 275 ? -0.539 9.676 13.695 1.00 97.31 275 ILE A C 1
ATOM 2184 O O . ILE A 1 275 ? 0.233 8.923 14.291 1.00 97.31 275 ILE A O 1
ATOM 2188 N N . PRO A 1 276 ? -1.554 10.300 14.319 1.00 96.19 276 PRO A N 1
ATOM 2189 C CA . PRO A 1 276 ? -1.877 10.090 15.726 1.00 96.19 276 PRO A CA 1
ATOM 2190 C C . PRO A 1 276 ? -2.085 8.610 16.085 1.00 96.19 276 PRO A C 1
ATOM 2192 O O . PRO A 1 276 ? -2.624 7.834 15.294 1.00 96.19 276 PRO A O 1
ATOM 2195 N N . ALA A 1 277 ? -1.671 8.219 17.293 1.00 94.00 277 ALA A N 1
ATOM 2196 C CA . ALA A 1 277 ? -1.670 6.821 17.735 1.00 94.00 277 ALA A CA 1
ATOM 2197 C C . ALA A 1 277 ? -3.073 6.192 17.839 1.00 94.00 277 ALA A C 1
ATOM 2199 O O . ALA A 1 277 ? -3.217 4.983 17.707 1.00 94.00 277 ALA A O 1
ATOM 2200 N N . ASP A 1 278 ? -4.116 6.992 18.052 1.00 95.56 278 ASP A N 1
ATOM 2201 C CA . ASP A 1 278 ? -5.517 6.557 18.048 1.00 95.56 278 ASP A CA 1
ATOM 2202 C C . ASP A 1 278 ? -6.042 6.248 16.634 1.00 95.56 278 ASP A C 1
ATOM 2204 O O . ASP A 1 278 ? -6.959 5.440 16.473 1.00 95.56 278 ASP A O 1
ATOM 2208 N N . ARG A 1 279 ? -5.420 6.834 15.604 1.00 97.50 279 ARG A N 1
ATOM 2209 C CA . ARG A 1 279 ? -5.723 6.609 14.182 1.00 97.50 279 ARG A CA 1
ATOM 2210 C C . ARG A 1 279 ? -4.756 5.628 13.503 1.00 97.50 279 ARG A C 1
ATOM 2212 O O . ARG A 1 279 ? -5.010 5.226 12.366 1.00 97.50 279 ARG A O 1
ATOM 2219 N N . LEU A 1 280 ? -3.677 5.215 14.167 1.00 98.62 280 LEU A N 1
ATOM 2220 C CA . LEU A 1 280 ? -2.643 4.347 13.602 1.00 98.62 280 LEU A CA 1
ATOM 2221 C C . LEU A 1 280 ? -2.519 3.020 14.355 1.00 98.62 280 LEU A C 1
ATOM 2223 O O . LEU A 1 280 ? -2.200 2.986 15.538 1.00 98.62 280 LEU A O 1
ATOM 2227 N N . LEU A 1 281 ? -2.619 1.916 13.618 1.00 98.62 281 LEU A N 1
ATOM 2228 C CA . LEU A 1 281 ? -2.181 0.602 14.070 1.00 98.62 281 LEU A CA 1
ATOM 2229 C C . LEU A 1 281 ? -0.879 0.213 13.367 1.00 98.62 281 LEU A C 1
ATOM 2231 O O . LEU A 1 281 ? -0.857 0.032 12.150 1.00 98.62 281 LEU A O 1
ATOM 2235 N N . VAL A 1 282 ? 0.192 0.019 14.135 1.00 98.31 282 VAL A N 1
ATOM 2236 C CA . VAL A 1 282 ? 1.398 -0.677 13.664 1.00 98.31 282 VAL A CA 1
ATOM 2237 C C . VAL A 1 282 ? 1.182 -2.171 13.871 1.00 98.31 282 VAL A C 1
ATOM 2239 O O . VAL A 1 282 ? 0.871 -2.585 14.984 1.00 98.31 282 VAL A O 1
ATOM 2242 N N . TYR A 1 283 ? 1.294 -2.959 12.803 1.00 96.19 283 TYR A N 1
ATOM 2243 C CA . TYR A 1 283 ? 0.792 -4.332 12.785 1.00 96.19 283 TYR A CA 1
ATOM 2244 C C . TYR A 1 283 ? 1.735 -5.297 12.070 1.00 96.19 283 TYR A C 1
ATOM 2246 O O . TYR A 1 283 ? 2.183 -5.047 10.951 1.00 96.19 283 TYR A O 1
ATOM 2254 N N . GLU A 1 284 ? 1.974 -6.457 12.662 1.00 94.12 284 GLU A N 1
ATOM 2255 C CA . GLU A 1 284 ? 2.530 -7.616 11.982 1.00 94.12 284 GLU A CA 1
ATOM 2256 C C . GLU A 1 284 ? 1.456 -8.696 11.822 1.00 94.12 284 GLU A C 1
ATOM 2258 O O . GLU A 1 284 ? 0.832 -9.120 12.788 1.00 94.12 284 GLU A O 1
ATOM 2263 N N . CYS A 1 285 ? 1.289 -9.251 10.618 1.00 87.69 285 CYS A N 1
ATOM 2264 C CA . CYS A 1 285 ? 0.271 -10.285 10.363 1.00 87.69 285 CYS A CA 1
ATOM 2265 C C . CYS A 1 285 ? 0.334 -11.510 11.294 1.00 87.69 285 CYS A C 1
ATOM 2267 O O . CYS A 1 285 ? -0.671 -12.195 11.472 1.00 87.69 285 CYS A O 1
ATOM 2269 N N . ARG A 1 286 ? 1.502 -11.815 11.879 1.00 90.75 286 ARG A N 1
ATOM 2270 C CA . ARG A 1 286 ? 1.653 -12.912 12.853 1.00 90.75 286 ARG A CA 1
ATOM 2271 C C . ARG A 1 286 ? 0.882 -12.675 14.154 1.00 90.75 286 ARG A C 1
ATOM 2273 O O . ARG A 1 286 ? 0.644 -13.627 14.885 1.00 90.75 286 ARG A O 1
ATOM 2280 N N . GLU A 1 287 ? 0.486 -11.436 14.429 1.00 94.31 287 GLU A N 1
ATOM 2281 C CA . GLU A 1 287 ? -0.341 -11.078 15.580 1.00 94.31 287 GLU A CA 1
ATOM 2282 C C . GLU A 1 287 ? -1.820 -11.468 15.391 1.00 94.31 287 GLU A C 1
ATOM 2284 O O . GLU A 1 287 ? -2.582 -11.506 16.357 1.00 94.31 287 GLU A O 1
ATOM 2289 N N . GLY A 1 288 ? -2.239 -11.790 14.160 1.00 95.44 288 GLY A N 1
ATOM 2290 C CA . GLY A 1 288 ? -3.577 -12.296 13.862 1.00 95.44 288 GLY A CA 1
ATOM 2291 C C . GLY A 1 288 ? -4.695 -11.289 14.152 1.00 95.44 288 GLY A C 1
ATOM 2292 O O . GLY A 1 288 ? -4.509 -10.076 14.065 1.00 95.44 288 GLY A O 1
ATOM 2293 N N . TRP A 1 289 ? -5.891 -11.785 14.471 1.00 97.94 289 TRP A N 1
ATOM 2294 C CA . TRP A 1 289 ? -7.098 -10.956 14.560 1.00 97.94 289 TRP A CA 1
ATOM 2295 C C . TRP A 1 289 ? -7.114 -9.945 15.707 1.00 97.94 289 TRP A C 1
ATOM 2297 O O . TRP A 1 289 ? -7.711 -8.883 15.554 1.00 97.94 289 TRP A O 1
ATOM 2307 N N . GLY A 1 290 ? -6.509 -10.268 16.852 1.00 97.25 290 GLY A N 1
ATOM 2308 C CA . GLY A 1 290 ? -6.732 -9.552 18.112 1.00 97.25 290 GLY A CA 1
ATOM 2309 C C . GLY A 1 290 ? -6.477 -8.041 18.028 1.00 97.25 290 GLY A C 1
ATOM 2310 O O . GLY A 1 290 ? -7.401 -7.264 18.288 1.00 97.25 290 GLY A O 1
ATOM 2311 N N . PRO A 1 291 ? -5.260 -7.598 17.659 1.00 97.94 291 PRO A N 1
ATOM 2312 C CA . PRO A 1 291 ? -4.956 -6.174 17.526 1.00 97.94 291 PRO A CA 1
ATOM 2313 C C . PRO A 1 291 ? -5.780 -5.488 16.432 1.00 97.94 291 PRO A C 1
ATOM 2315 O O . PRO A 1 291 ? -6.313 -4.404 16.661 1.00 97.94 291 PRO A O 1
ATOM 2318 N N . LEU A 1 292 ? -5.950 -6.146 15.279 1.00 98.00 292 LEU A N 1
ATOM 2319 C CA . LEU A 1 292 ? -6.679 -5.597 14.135 1.00 98.00 292 LEU A CA 1
ATOM 2320 C C . LEU A 1 292 ? -8.157 -5.342 14.464 1.00 98.00 292 LEU A C 1
ATOM 2322 O O . LEU A 1 292 ? -8.658 -4.243 14.243 1.00 98.00 292 LEU A O 1
ATOM 2326 N N . CYS A 1 293 ? -8.850 -6.326 15.042 1.00 98.12 293 CYS A N 1
ATOM 2327 C CA . CYS A 1 293 ? -10.270 -6.215 15.382 1.00 98.12 293 CYS A CA 1
ATOM 2328 C C . CYS A 1 293 ? -10.505 -5.178 16.485 1.00 98.12 293 CYS A C 1
ATOM 2330 O O . CYS A 1 293 ? -11.421 -4.364 16.380 1.00 98.12 293 CYS A O 1
ATOM 2332 N N . ARG A 1 294 ? -9.633 -5.146 17.505 1.00 98.06 294 ARG A N 1
ATOM 2333 C CA . ARG A 1 294 ? -9.682 -4.143 18.579 1.00 98.06 294 ARG A CA 1
ATOM 2334 C C . ARG A 1 294 ? -9.529 -2.728 18.031 1.00 98.06 294 ARG A C 1
ATOM 2336 O O . ARG A 1 294 ? -10.308 -1.853 18.388 1.00 98.06 294 ARG A O 1
ATOM 2343 N N . PHE A 1 295 ? -8.545 -2.518 17.160 1.00 98.25 295 PHE A N 1
ATOM 2344 C CA . PHE A 1 295 ? -8.303 -1.223 16.536 1.00 98.25 295 PHE A CA 1
ATOM 2345 C C . PHE A 1 295 ? -9.468 -0.793 15.643 1.00 98.25 295 PHE A C 1
ATOM 2347 O O . PHE A 1 295 ? -9.895 0.358 15.690 1.00 98.25 295 PHE A O 1
ATOM 2354 N N . LEU A 1 296 ? -10.027 -1.715 14.857 1.00 97.19 296 LEU A N 1
ATOM 2355 C CA . LEU A 1 296 ? -11.146 -1.425 13.963 1.00 97.19 296 LEU A CA 1
ATOM 2356 C C . LEU A 1 296 ? -12.489 -1.293 14.700 1.00 97.19 296 LEU A C 1
ATOM 2358 O O . LEU A 1 296 ? -13.366 -0.598 14.196 1.00 97.19 296 LEU A O 1
ATOM 2362 N N . GLY A 1 297 ? -12.610 -1.825 15.919 1.00 96.94 297 GLY A N 1
ATOM 2363 C CA . GLY A 1 297 ? -13.825 -1.754 16.737 1.00 96.94 297 GLY A CA 1
ATOM 2364 C C . GLY A 1 297 ? -14.864 -2.811 16.360 1.00 96.94 297 GLY A C 1
ATOM 2365 O O . GLY A 1 297 ? -16.061 -2.552 16.435 1.00 96.94 297 GLY A O 1
ATOM 2366 N N . VAL A 1 298 ? -14.411 -3.988 15.924 1.00 97.44 298 VAL A N 1
ATOM 2367 C CA . VAL A 1 298 ? -15.254 -5.088 15.428 1.00 97.44 298 VAL A CA 1
ATOM 2368 C C . VAL A 1 298 ? -14.979 -6.383 16.206 1.00 97.44 298 VAL A C 1
ATOM 2370 O O . VAL A 1 298 ? -13.897 -6.523 16.786 1.00 97.44 298 VAL A O 1
ATOM 2373 N N . PRO A 1 299 ? -15.927 -7.337 16.263 1.00 97.50 299 PRO A N 1
ATOM 2374 C CA . PRO A 1 299 ? -15.698 -8.625 16.913 1.00 97.50 299 PRO A CA 1
ATOM 2375 C C . PRO A 1 299 ? -14.650 -9.465 16.169 1.00 97.50 299 PRO A C 1
ATOM 2377 O O . PRO A 1 299 ? -14.505 -9.370 14.952 1.00 97.50 299 PRO A O 1
ATOM 2380 N N . VAL A 1 300 ? -13.939 -10.317 16.912 1.00 97.62 300 VAL A N 1
ATOM 2381 C CA . VAL A 1 300 ? -12.990 -11.283 16.341 1.00 97.62 300 VAL A CA 1
ATOM 2382 C C . VAL A 1 300 ? -13.769 -12.416 15.655 1.00 97.62 300 VAL A C 1
ATOM 2384 O O . VAL A 1 300 ? -14.605 -13.035 16.315 1.00 97.62 300 VAL A O 1
ATOM 2387 N N . PRO A 1 301 ? -13.509 -12.716 14.370 1.00 95.69 301 PRO A N 1
ATOM 2388 C CA . PRO A 1 301 ? -14.127 -13.848 13.684 1.00 95.69 301 PRO A CA 1
ATOM 2389 C C . PRO A 1 301 ? -13.683 -15.200 14.257 1.00 95.69 301 PRO A C 1
ATOM 2391 O O . PRO A 1 301 ? -12.515 -15.372 14.606 1.00 95.69 301 PRO A O 1
ATOM 2394 N N . ASP A 1 302 ? -14.578 -16.190 14.248 1.00 94.81 302 ASP A N 1
ATOM 2395 C CA . ASP A 1 302 ? -14.277 -17.583 14.622 1.00 94.81 302 ASP A CA 1
ATOM 2396 C C . ASP A 1 302 ? -13.682 -18.382 13.442 1.00 94.81 302 ASP A C 1
ATOM 2398 O O . ASP A 1 302 ? -14.141 -19.458 13.065 1.00 94.81 302 ASP A O 1
ATOM 2402 N N . VAL A 1 303 ? -12.687 -17.795 12.775 1.00 94.00 303 VAL A N 1
ATOM 2403 C CA . VAL A 1 303 ? -11.930 -18.424 11.683 1.00 94.00 303 VAL A CA 1
ATOM 2404 C C . VAL A 1 303 ? -10.445 -18.078 11.810 1.00 94.00 303 VAL A C 1
ATOM 2406 O O . VAL A 1 303 ? -10.107 -17.019 12.343 1.00 94.00 303 VAL A O 1
ATOM 2409 N N . PRO A 1 304 ? -9.517 -18.915 11.311 1.00 93.69 304 PRO A N 1
ATOM 2410 C CA . PRO A 1 304 ? -8.097 -18.575 11.303 1.00 93.69 304 PRO A CA 1
ATOM 2411 C C . PRO A 1 304 ? -7.808 -17.298 10.505 1.00 93.69 304 PRO A C 1
ATOM 2413 O O . PRO A 1 304 ? -8.456 -17.025 9.493 1.00 93.69 304 PRO A O 1
ATOM 2416 N N . PHE A 1 305 ? -6.798 -16.532 10.930 1.00 94.12 305 PHE A N 1
ATOM 2417 C CA . PHE A 1 305 ? -6.377 -15.341 10.190 1.00 94.12 305 PHE A CA 1
ATOM 2418 C C . PHE A 1 305 ? -5.915 -15.722 8.768 1.00 94.12 305 PHE A C 1
ATOM 2420 O O . PHE A 1 305 ? -5.176 -16.702 8.615 1.00 94.12 305 PHE A O 1
ATOM 2427 N N . PRO A 1 306 ? -6.307 -14.974 7.717 1.00 91.44 306 PRO A N 1
ATOM 2428 C CA . PRO A 1 306 ? -5.959 -15.317 6.345 1.00 91.44 306 PRO A CA 1
ATOM 2429 C C . PRO A 1 306 ? -4.445 -15.377 6.119 1.00 91.44 306 PRO A C 1
ATOM 2431 O O . PRO A 1 306 ? -3.700 -14.473 6.492 1.00 91.44 306 PRO A O 1
ATOM 2434 N N . HIS A 1 307 ? -3.979 -16.414 5.424 1.00 85.19 307 HIS A N 1
ATOM 2435 C CA . HIS A 1 307 ? -2.575 -16.546 5.035 1.00 85.19 307 HIS A CA 1
ATOM 2436 C C . HIS A 1 307 ? -2.449 -16.679 3.513 1.00 85.19 307 HIS A C 1
ATOM 2438 O O . HIS A 1 307 ? -2.335 -17.773 2.959 1.00 85.19 307 HIS A O 1
ATOM 2444 N N . VAL A 1 308 ? -2.501 -15.538 2.820 1.00 71.88 308 VAL A N 1
ATOM 2445 C CA . VAL A 1 308 ? -2.659 -15.460 1.362 1.00 71.88 308 VAL A CA 1
ATOM 2446 C C . VAL A 1 308 ? -1.499 -14.677 0.749 1.00 71.88 308 VAL A C 1
ATOM 2448 O O . VAL A 1 308 ? -1.695 -13.551 0.329 1.00 71.88 308 VAL A O 1
ATOM 2451 N N . ASN A 1 309 ? -0.272 -15.217 0.708 1.00 62.88 309 ASN A N 1
ATOM 2452 C CA . ASN A 1 309 ? 0.816 -14.685 -0.145 1.00 62.88 309 ASN A CA 1
ATOM 2453 C C . ASN A 1 309 ? 2.074 -15.580 -0.161 1.00 62.88 309 ASN A C 1
ATOM 2455 O O . ASN A 1 309 ? 3.178 -15.114 0.134 1.00 62.88 309 ASN A O 1
ATOM 2459 N N . ASP A 1 310 ? 1.945 -16.866 -0.489 1.00 56.25 310 ASP A N 1
ATOM 2460 C CA . ASP A 1 310 ? 3.141 -17.691 -0.692 1.00 56.25 310 ASP A CA 1
ATOM 2461 C C . ASP A 1 310 ? 3.869 -17.245 -1.977 1.00 56.25 310 ASP A C 1
ATOM 2463 O O . ASP A 1 310 ? 3.258 -17.139 -3.047 1.00 56.25 310 ASP A O 1
ATOM 2467 N N . ARG A 1 311 ? 5.179 -16.973 -1.873 1.00 56.88 311 ARG A N 1
ATOM 2468 C CA . ARG A 1 311 ? 6.071 -16.564 -2.976 1.00 56.88 311 ARG A CA 1
ATOM 2469 C C . ARG A 1 311 ? 5.909 -17.472 -4.200 1.00 56.88 311 ARG A C 1
ATOM 2471 O O . ARG A 1 311 ? 5.893 -16.994 -5.334 1.00 56.88 311 ARG A O 1
ATOM 2478 N N . THR A 1 312 ? 5.710 -18.767 -3.969 1.00 51.44 312 THR A N 1
ATOM 2479 C CA . THR A 1 312 ? 5.516 -19.776 -5.019 1.00 51.44 312 THR A CA 1
ATOM 2480 C C . THR A 1 312 ? 4.231 -19.576 -5.833 1.00 51.44 312 THR A C 1
ATOM 2482 O O . THR A 1 312 ? 4.195 -19.911 -7.020 1.00 51.44 312 THR A O 1
ATOM 2485 N N . GLN A 1 313 ? 3.176 -18.987 -5.255 1.00 51.19 313 GLN A N 1
ATOM 2486 C CA . GLN A 1 313 ? 1.924 -18.736 -5.975 1.00 51.19 313 GLN A CA 1
ATOM 2487 C C . GLN A 1 313 ? 2.024 -17.567 -6.961 1.00 51.19 313 GLN A C 1
ATOM 2489 O O . GLN A 1 313 ? 1.353 -17.606 -7.992 1.00 51.19 313 GLN A O 1
ATOM 2494 N N . PHE A 1 314 ? 2.851 -16.550 -6.696 1.00 52.66 314 PHE A N 1
ATOM 2495 C CA . PHE A 1 314 ? 2.941 -15.361 -7.554 1.00 52.66 314 PHE A CA 1
ATOM 2496 C C . PHE A 1 314 ? 3.445 -15.712 -8.965 1.00 52.66 314 PHE A C 1
ATOM 2498 O O . PHE A 1 314 ? 2.772 -15.426 -9.959 1.00 52.66 314 PHE A O 1
ATOM 2505 N N . ASN A 1 315 ? 4.563 -16.442 -9.054 1.00 55.81 315 ASN A N 1
ATOM 2506 C CA . ASN A 1 315 ? 5.155 -16.847 -10.336 1.00 55.81 315 ASN A CA 1
ATOM 2507 C C . ASN A 1 315 ? 4.286 -17.869 -11.089 1.00 55.81 315 ASN A C 1
ATOM 2509 O O . ASN A 1 315 ? 4.195 -17.818 -12.315 1.00 55.81 315 ASN A O 1
ATOM 2513 N N . ARG A 1 316 ? 3.570 -18.747 -10.370 1.00 55.91 316 ARG A N 1
ATOM 2514 C CA . ARG A 1 316 ? 2.650 -19.729 -10.974 1.00 55.91 316 ARG A CA 1
ATOM 2515 C C . ARG A 1 316 ? 1.377 -19.097 -11.550 1.00 55.91 316 ARG A C 1
ATOM 2517 O O . ARG A 1 316 ? 0.841 -19.618 -12.525 1.00 55.91 316 ARG A O 1
ATOM 2524 N N . ARG A 1 317 ? 0.888 -17.985 -10.986 1.00 58.50 317 ARG A N 1
ATOM 2525 C CA . ARG A 1 317 ? -0.350 -17.317 -11.441 1.00 58.50 317 ARG A CA 1
ATOM 2526 C C . ARG A 1 317 ? -0.164 -16.515 -12.730 1.00 58.50 317 ARG A C 1
ATOM 2528 O O . ARG A 1 317 ? -1.111 -16.398 -13.506 1.00 58.50 317 ARG A O 1
ATOM 2535 N N . ARG A 1 318 ? 1.034 -15.981 -12.991 1.00 63.62 318 ARG A N 1
ATOM 2536 C CA . ARG A 1 318 ? 1.279 -15.058 -14.114 1.00 63.62 318 ARG A CA 1
ATOM 2537 C C . ARG A 1 318 ? 0.958 -15.663 -15.499 1.00 63.62 318 ARG A C 1
ATOM 2539 O O . ARG A 1 318 ? 0.189 -15.029 -16.221 1.00 63.62 318 ARG A O 1
ATOM 2546 N N . PRO A 1 319 ? 1.415 -16.880 -15.865 1.00 64.25 319 PRO A N 1
ATOM 2547 C CA . PRO A 1 319 ? 1.054 -17.491 -17.150 1.00 64.25 319 PRO A CA 1
ATOM 2548 C C . PRO A 1 319 ? -0.450 -17.778 -17.289 1.00 64.25 319 PRO A C 1
ATOM 2550 O O . PRO A 1 319 ? -1.019 -17.606 -18.365 1.00 64.25 319 PRO A O 1
ATOM 2553 N N . TRP A 1 320 ? -1.116 -18.175 -16.197 1.00 65.00 320 TRP A N 1
ATOM 2554 C CA . TRP A 1 320 ? -2.561 -18.425 -16.196 1.00 65.00 320 TRP A CA 1
ATOM 2555 C C . TRP A 1 320 ? -3.367 -17.139 -16.396 1.00 65.00 320 TRP A C 1
ATOM 2557 O O . TRP A 1 320 ? -4.329 -17.133 -17.160 1.00 65.00 320 TRP A O 1
ATOM 2567 N N . LEU A 1 321 ? -2.959 -16.034 -15.764 1.00 66.38 321 LEU A N 1
ATOM 2568 C CA . LEU A 1 321 ? -3.600 -14.730 -15.949 1.00 66.38 321 LEU A CA 1
ATOM 2569 C C . LEU A 1 321 ? -3.475 -14.242 -17.396 1.00 66.38 321 LEU A C 1
ATOM 2571 O O . LEU A 1 321 ? -4.456 -13.755 -17.960 1.00 66.38 321 LEU A O 1
ATOM 2575 N N . GLU A 1 322 ? -2.306 -14.404 -18.022 1.00 66.94 322 GLU A N 1
ATOM 2576 C CA . GLU A 1 322 ? -2.130 -14.058 -19.437 1.00 66.94 322 GLU A CA 1
ATOM 2577 C C . GLU A 1 322 ? -3.025 -14.908 -20.348 1.00 66.94 322 GLU A C 1
ATOM 2579 O O . GLU A 1 322 ? -3.700 -14.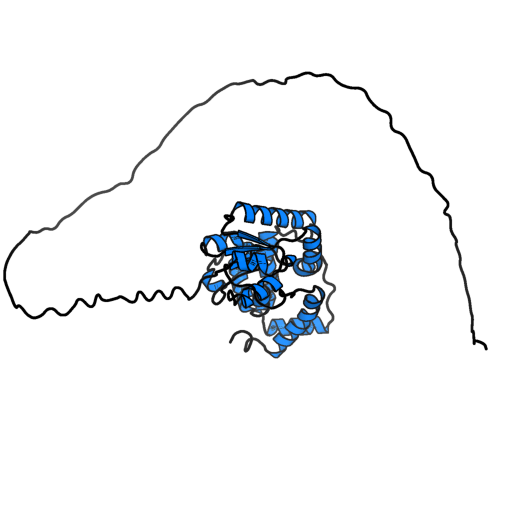362 -21.223 1.00 66.94 322 GLU A O 1
ATOM 2584 N N . LEU A 1 323 ? -3.106 -16.220 -20.101 1.00 69.50 323 LEU A N 1
ATOM 2585 C CA . LEU A 1 323 ? -3.978 -17.122 -20.854 1.00 69.50 323 LEU A CA 1
ATOM 2586 C C . LEU A 1 323 ? -5.465 -16.784 -20.657 1.00 69.50 323 LEU A C 1
ATOM 2588 O O . LEU A 1 323 ? -6.206 -16.670 -21.632 1.00 69.50 323 LEU A O 1
ATOM 2592 N N . ARG A 1 324 ? -5.907 -16.554 -19.414 1.00 75.88 324 ARG A N 1
ATOM 2593 C CA . ARG A 1 324 ? -7.286 -16.148 -19.096 1.00 75.88 324 ARG A CA 1
ATOM 2594 C C . ARG A 1 324 ? -7.655 -14.855 -19.823 1.00 75.88 324 ARG A C 1
ATOM 2596 O O . ARG A 1 324 ? -8.739 -14.776 -20.393 1.00 75.88 324 ARG A O 1
ATOM 2603 N N . ARG A 1 325 ? -6.763 -13.859 -19.863 1.00 74.56 325 ARG A N 1
ATOM 2604 C CA . ARG A 1 325 ? -6.994 -12.600 -20.598 1.00 74.56 325 ARG A CA 1
ATOM 2605 C C . ARG A 1 325 ? -7.019 -12.789 -22.108 1.00 74.56 325 ARG A C 1
ATOM 2607 O O . ARG A 1 325 ? -7.836 -12.159 -22.779 1.00 74.56 325 ARG A O 1
ATOM 2614 N N . LEU A 1 326 ? -6.162 -13.658 -22.643 1.00 73.06 326 LEU A N 1
ATOM 2615 C CA . LEU A 1 326 ? -6.180 -14.017 -24.059 1.00 73.06 326 LEU A CA 1
ATOM 2616 C C . LEU A 1 326 ? -7.540 -14.614 -24.461 1.00 73.06 326 LEU A C 1
ATOM 2618 O O . LEU A 1 326 ? -8.090 -14.237 -25.500 1.00 73.06 326 LEU A O 1
ATOM 2622 N N . VAL A 1 327 ? -8.089 -15.490 -23.614 1.00 73.69 327 VAL A N 1
ATOM 2623 C CA . VAL A 1 327 ? -9.376 -16.172 -23.825 1.00 73.69 327 VAL A CA 1
ATOM 2624 C C . VAL A 1 327 ? -10.569 -15.231 -23.621 1.00 73.69 327 VAL A C 1
ATOM 2626 O O . VAL A 1 327 ? -11.437 -15.155 -24.486 1.00 73.69 327 VAL A O 1
ATOM 2629 N N . LEU A 1 328 ? -10.624 -14.493 -22.507 1.00 72.44 328 LEU A N 1
ATOM 2630 C CA . LEU A 1 328 ? -11.803 -13.701 -22.121 1.00 72.44 328 LEU A CA 1
ATOM 2631 C C . LEU A 1 328 ? -11.860 -12.304 -22.768 1.00 72.44 328 LEU A C 1
ATOM 2633 O O . LEU A 1 328 ? -12.947 -11.742 -22.919 1.00 72.44 328 LEU A O 1
ATOM 2637 N N . GLY A 1 329 ? -10.718 -11.735 -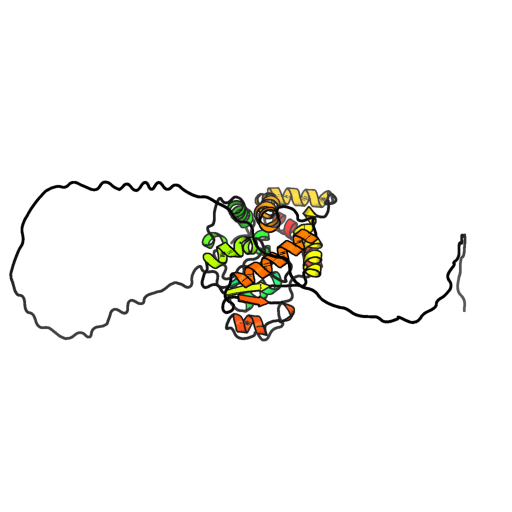23.173 1.00 62.72 329 GLY A N 1
ATOM 2638 C CA . GLY A 1 329 ? -10.635 -10.380 -23.728 1.00 62.72 329 GLY A CA 1
ATOM 2639 C C . GLY A 1 329 ? -11.182 -9.290 -22.787 1.00 62.72 329 GLY A C 1
ATOM 2640 O O . GLY A 1 329 ? -11.322 -9.493 -21.584 1.00 62.72 329 GLY A O 1
ATOM 2641 N N . ARG A 1 330 ? -11.515 -8.111 -23.338 1.00 59.56 330 ARG A N 1
ATOM 2642 C CA . ARG A 1 330 ? -12.059 -6.967 -22.570 1.00 59.56 330 ARG A CA 1
ATOM 2643 C C . ARG A 1 330 ? -13.456 -7.205 -21.977 1.00 59.56 330 ARG A C 1
ATOM 2645 O O . ARG A 1 330 ? -13.815 -6.550 -21.009 1.00 59.56 330 ARG A O 1
ATOM 2652 N N . ARG A 1 331 ? -14.261 -8.102 -22.559 1.00 52.28 331 ARG A N 1
ATOM 2653 C CA . ARG A 1 331 ? -15.725 -8.143 -22.354 1.00 52.28 331 ARG A CA 1
ATOM 2654 C C . ARG A 1 331 ? -16.199 -8.762 -21.028 1.00 5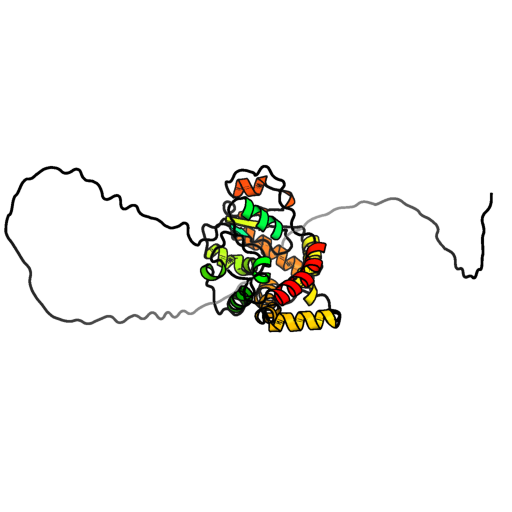2.28 331 ARG A C 1
ATOM 2656 O O . ARG A 1 331 ? -17.393 -8.721 -20.771 1.00 52.28 331 ARG A O 1
ATOM 2663 N N . ARG A 1 332 ? -15.318 -9.335 -20.197 1.00 47.72 332 ARG A N 1
ATOM 2664 C CA . ARG A 1 332 ? -15.699 -9.950 -18.901 1.00 47.72 332 ARG A CA 1
ATOM 2665 C C . ARG A 1 332 ? -14.830 -9.543 -17.703 1.00 47.72 332 ARG A C 1
ATOM 2667 O O . ARG A 1 332 ? -14.937 -10.165 -16.656 1.00 47.72 332 ARG A O 1
ATOM 2674 N N . LEU A 1 333 ? -13.964 -8.538 -17.841 1.00 51.47 333 LEU A N 1
ATOM 2675 C CA . LEU A 1 333 ? -13.099 -8.065 -16.742 1.00 51.47 333 LEU A CA 1
ATOM 2676 C C . LEU A 1 333 ? -13.678 -6.845 -15.998 1.00 51.47 333 LEU A C 1
ATOM 2678 O O . LEU A 1 333 ? -12.988 -6.239 -15.190 1.00 51.47 333 LEU A O 1
ATOM 2682 N N . GLY A 1 334 ? -14.929 -6.467 -16.279 1.00 40.81 334 GLY A N 1
ATOM 2683 C CA . GLY A 1 334 ? -15.561 -5.289 -15.684 1.00 40.81 334 GLY A CA 1
ATOM 2684 C C . GLY A 1 334 ? -17.051 -5.181 -15.994 1.00 40.81 334 GLY A C 1
ATOM 2685 O O . GLY A 1 334 ? -17.468 -4.169 -16.554 1.00 40.81 334 GLY A O 1
ATOM 2686 N N . ALA A 1 335 ? -17.808 -6.236 -15.680 1.00 33.78 335 ALA A N 1
ATOM 2687 C CA . ALA A 1 335 ? -19.241 -6.130 -15.413 1.00 33.78 335 ALA A CA 1
ATOM 2688 C C . ALA A 1 335 ? -19.436 -6.158 -13.897 1.00 33.78 335 ALA A C 1
ATOM 2690 O O . ALA A 1 335 ? -18.742 -6.993 -13.268 1.00 33.78 335 ALA A O 1
#